Protein AF-A0A3N5GF84-F1 (afdb_monomer_lite)

Structure (mmCIF, N/CA/C/O backbone):
data_AF-A0A3N5GF84-F1
#
_entry.id   AF-A0A3N5GF84-F1
#
loop_
_atom_site.group_PDB
_atom_site.id
_atom_site.type_symbol
_atom_site.label_atom_id
_atom_site.label_alt_id
_atom_site.label_comp_id
_atom_site.label_asym_id
_atom_site.label_entity_id
_atom_site.label_seq_id
_atom_site.pdbx_PDB_ins_code
_atom_site.Cartn_x
_atom_site.Cartn_y
_atom_site.Cartn_z
_atom_site.occupancy
_atom_site.B_iso_or_equiv
_atom_site.auth_seq_id
_atom_site.auth_comp_id
_atom_site.auth_asym_id
_atom_site.auth_atom_id
_atom_site.pdbx_PDB_model_num
ATOM 1 N N . GLN A 1 1 ? 19.424 -31.124 -32.476 1.00 62.59 1 GLN A N 1
ATOM 2 C CA . GLN A 1 1 ? 20.830 -30.816 -32.838 1.00 62.59 1 GLN A CA 1
ATOM 3 C C . GLN A 1 1 ? 20.993 -29.479 -33.577 1.00 62.59 1 GLN A C 1
ATOM 5 O O . GLN A 1 1 ? 22.078 -28.920 -33.519 1.00 62.59 1 GLN A O 1
ATOM 10 N N . SER A 1 2 ? 19.946 -28.916 -34.198 1.00 87.00 2 SER A N 1
ATOM 11 C CA . SER A 1 2 ? 19.987 -27.647 -34.957 1.00 87.00 2 SER A CA 1
ATOM 12 C C . SER A 1 2 ? 20.422 -26.400 -34.173 1.00 87.00 2 SER A C 1
ATOM 14 O O . SER A 1 2 ? 20.912 -25.461 -34.785 1.00 87.00 2 SER A O 1
ATOM 16 N N . ASN A 1 3 ? 20.297 -26.387 -32.841 1.00 90.75 3 ASN A N 1
ATOM 17 C CA . ASN A 1 3 ? 20.674 -25.227 -32.018 1.00 90.75 3 ASN A CA 1
ATOM 18 C C . ASN A 1 3 ? 22.158 -25.216 -31.612 1.00 90.75 3 ASN A C 1
ATOM 20 O O . ASN A 1 3 ? 22.626 -24.225 -31.058 1.00 90.75 3 ASN A O 1
ATOM 24 N N . TRP A 1 4 ? 22.904 -26.296 -31.879 1.00 90.56 4 TRP A N 1
ATOM 25 C CA . TRP A 1 4 ? 24.312 -26.408 -31.481 1.00 90.56 4 TRP A CA 1
ATOM 26 C C . TRP A 1 4 ? 25.206 -25.277 -32.016 1.00 90.56 4 TRP A C 1
ATOM 28 O O . TRP A 1 4 ? 26.029 -24.790 -31.243 1.00 90.56 4 TRP A O 1
ATOM 38 N N . PRO A 1 5 ? 25.056 -24.812 -33.274 1.00 92.06 5 PRO A N 1
ATOM 39 C CA . PRO A 1 5 ? 25.836 -23.679 -33.768 1.00 92.06 5 PRO A CA 1
ATOM 40 C C . PRO A 1 5 ? 25.630 -22.405 -32.935 1.00 92.06 5 PRO A C 1
ATOM 42 O O . PRO A 1 5 ? 26.608 -21.797 -32.528 1.00 92.06 5 PRO A O 1
ATOM 45 N N . VAL A 1 6 ? 24.382 -22.067 -32.587 1.00 91.69 6 VAL A N 1
ATOM 46 C CA . VAL A 1 6 ? 24.058 -20.882 -31.766 1.00 91.69 6 VAL A CA 1
ATOM 47 C C . VAL A 1 6 ? 24.584 -21.030 -30.336 1.00 91.69 6 VAL A C 1
ATOM 49 O O . VAL A 1 6 ? 25.158 -20.102 -29.776 1.00 91.69 6 VAL A O 1
ATOM 52 N N . MET A 1 7 ? 24.410 -22.210 -29.735 1.00 91.44 7 MET A N 1
ATOM 53 C CA . MET A 1 7 ? 24.862 -22.475 -28.365 1.00 91.44 7 MET A CA 1
ATOM 54 C C . MET A 1 7 ? 26.381 -22.404 -28.234 1.00 91.44 7 MET A C 1
ATOM 56 O O . MET A 1 7 ? 26.868 -21.903 -27.227 1.00 91.44 7 MET A O 1
ATOM 60 N N . ARG A 1 8 ? 27.130 -22.895 -29.230 1.00 91.75 8 ARG A N 1
ATOM 61 C CA . ARG A 1 8 ? 28.598 -22.881 -29.207 1.00 91.75 8 ARG A CA 1
ATOM 62 C C . ARG A 1 8 ? 29.141 -21.464 -29.035 1.00 91.75 8 ARG A C 1
ATOM 64 O O . ARG A 1 8 ? 30.015 -21.263 -28.197 1.00 91.75 8 ARG A O 1
ATOM 71 N N . ASP A 1 9 ? 28.603 -20.513 -29.789 1.00 91.19 9 ASP A N 1
ATOM 72 C CA . ASP A 1 9 ? 29.077 -19.128 -29.768 1.00 91.19 9 ASP A CA 1
ATOM 73 C C . ASP A 1 9 ? 28.722 -18.438 -28.440 1.00 91.19 9 ASP A C 1
ATOM 75 O O . ASP A 1 9 ? 29.562 -17.768 -27.838 1.00 91.19 9 ASP A O 1
ATOM 79 N N . LEU A 1 10 ? 27.512 -18.675 -27.917 1.00 92.62 10 LEU A N 1
ATOM 80 C CA . LEU A 1 10 ? 27.088 -18.137 -26.619 1.00 92.62 10 LEU A CA 1
ATOM 81 C C . LEU A 1 10 ? 27.903 -18.726 -25.457 1.00 92.62 10 LEU A C 1
ATOM 83 O O . LEU A 1 10 ? 28.414 -17.986 -24.623 1.00 92.62 10 LEU A O 1
ATOM 87 N N . LEU A 1 11 ? 28.084 -20.048 -25.417 1.00 90.56 11 LEU A N 1
ATOM 88 C CA . LEU A 1 11 ? 28.837 -20.723 -24.352 1.00 90.56 11 LEU A CA 1
ATOM 89 C C . LEU A 1 11 ? 30.330 -20.373 -24.372 1.00 90.56 11 LEU A C 1
ATOM 91 O O . LEU A 1 11 ? 30.981 -20.411 -23.332 1.00 90.56 11 LEU A O 1
ATOM 95 N N . GLY A 1 12 ? 30.875 -20.052 -25.547 1.00 89.44 12 GLY A N 1
ATOM 96 C CA . GLY A 1 12 ? 32.268 -19.646 -25.706 1.00 89.44 12 GLY A CA 1
ATOM 97 C C . GLY A 1 12 ? 32.548 -18.184 -25.352 1.00 89.44 12 GLY A C 1
ATOM 98 O O . GLY A 1 12 ? 33.717 -17.818 -25.274 1.00 89.44 12 GLY A O 1
ATOM 99 N N . THR A 1 13 ? 31.520 -17.350 -25.149 1.00 92.88 13 THR A N 1
ATOM 100 C CA . THR A 1 13 ? 31.670 -15.913 -24.873 1.00 92.88 13 THR A CA 1
ATOM 101 C C . THR A 1 13 ? 31.902 -15.680 -23.373 1.00 92.88 13 THR A C 1
ATOM 103 O O . THR A 1 13 ? 30.952 -15.791 -22.596 1.00 92.88 13 THR A O 1
ATOM 106 N N . PRO A 1 14 ? 33.120 -15.306 -22.921 1.00 86.00 14 PRO A N 1
ATOM 107 C CA . PRO A 1 14 ? 33.434 -15.249 -21.488 1.00 86.00 14 PRO A CA 1
ATOM 108 C C . PRO A 1 14 ? 32.583 -14.243 -20.705 1.00 86.00 14 PRO A C 1
ATOM 110 O O . PRO A 1 14 ? 32.274 -14.480 -19.545 1.00 86.00 14 PRO A O 1
ATOM 113 N N . GLY A 1 15 ? 32.157 -13.148 -21.347 1.00 87.62 15 GLY A N 1
ATOM 114 C CA . GLY A 1 15 ? 31.314 -12.116 -20.732 1.00 87.62 15 GLY A CA 1
ATOM 115 C C . GLY A 1 15 ? 29.853 -12.516 -20.489 1.00 87.62 15 GLY A C 1
ATOM 116 O O . GLY A 1 15 ? 29.104 -11.705 -19.960 1.00 87.62 15 GLY A O 1
ATOM 117 N N . LEU A 1 16 ? 29.430 -13.724 -20.887 1.00 90.81 16 LEU A N 1
ATOM 118 C CA . LEU A 1 16 ? 28.085 -14.246 -20.604 1.00 90.81 16 LEU A CA 1
ATOM 119 C C . LEU A 1 16 ? 28.030 -15.131 -19.351 1.00 90.81 16 LEU A C 1
ATOM 121 O O . LEU A 1 16 ? 26.937 -15.446 -18.881 1.00 90.81 16 LEU A O 1
ATOM 125 N N . ALA A 1 17 ? 29.180 -15.551 -18.815 1.00 92.62 17 ALA A N 1
ATOM 126 C CA . ALA A 1 17 ? 29.228 -16.320 -17.578 1.00 92.62 17 ALA A CA 1
ATOM 127 C C . ALA A 1 17 ? 29.106 -15.368 -16.371 1.00 92.62 17 ALA A C 1
ATOM 129 O O . ALA A 1 17 ? 29.942 -14.472 -16.244 1.00 92.62 17 ALA A O 1
ATOM 130 N N . PRO A 1 18 ? 28.106 -15.540 -15.486 1.00 94.44 18 PRO A N 1
ATOM 131 C CA . PRO A 1 18 ? 27.954 -14.679 -14.318 1.00 94.44 18 PRO A CA 1
ATOM 132 C C . PRO A 1 18 ? 29.086 -14.912 -13.312 1.00 94.44 18 PRO A C 1
ATOM 134 O O . PRO A 1 18 ? 29.500 -16.050 -13.066 1.00 94.44 18 PRO A O 1
ATOM 137 N N . SER A 1 19 ? 29.555 -13.829 -12.705 1.00 95.62 19 SER A N 1
ATOM 138 C CA . SER A 1 19 ? 30.473 -13.860 -11.568 1.00 95.62 19 SER A CA 1
ATOM 139 C C . SER A 1 19 ? 29.743 -14.246 -10.268 1.00 95.62 19 SER A C 1
ATOM 141 O O . SER A 1 19 ? 28.510 -14.183 -10.201 1.00 95.62 19 SER A O 1
ATOM 143 N N . PRO A 1 20 ? 30.467 -14.637 -9.203 1.00 96.75 20 PRO A N 1
ATOM 144 C CA . PRO A 1 20 ? 29.879 -14.797 -7.872 1.00 96.75 20 PRO A CA 1
ATOM 145 C C . PRO A 1 20 ? 29.125 -13.548 -7.387 1.00 96.75 20 PRO A C 1
ATOM 147 O O . PRO A 1 20 ? 28.065 -13.672 -6.776 1.00 96.75 20 PRO A O 1
ATOM 150 N N . GLU A 1 21 ? 29.634 -12.355 -7.697 1.00 96.00 21 GLU A N 1
ATOM 151 C CA . GLU A 1 21 ? 29.008 -11.078 -7.359 1.00 96.00 21 GLU A CA 1
ATOM 152 C C . GLU A 1 21 ? 27.664 -10.888 -8.078 1.00 96.00 21 GLU A C 1
ATOM 154 O O . GLU A 1 21 ? 26.695 -10.463 -7.448 1.00 96.00 21 GLU A O 1
ATOM 159 N N . ASP A 1 22 ? 27.569 -11.268 -9.359 1.00 95.62 22 ASP A N 1
ATOM 160 C CA . ASP A 1 22 ? 26.307 -11.228 -10.116 1.00 95.62 22 ASP A CA 1
ATOM 161 C C . ASP A 1 22 ? 25.254 -12.163 -9.501 1.00 95.62 22 ASP A C 1
ATOM 163 O O . ASP A 1 22 ? 24.073 -11.819 -9.407 1.00 95.62 22 ASP A O 1
ATOM 167 N N . ILE A 1 23 ? 25.680 -13.350 -9.057 1.00 97.00 23 ILE A N 1
ATOM 168 C CA . ILE A 1 23 ? 24.802 -14.347 -8.430 1.00 97.00 23 ILE A CA 1
ATOM 169 C C . ILE A 1 23 ? 24.264 -13.824 -7.094 1.00 97.00 23 ILE A C 1
ATOM 171 O O . ILE A 1 23 ? 23.062 -13.931 -6.835 1.00 97.00 23 ILE A O 1
ATOM 175 N N . GLU A 1 24 ? 25.122 -13.237 -6.258 1.00 97.38 24 GLU A N 1
ATOM 176 C CA . GLU A 1 24 ? 24.702 -12.667 -4.975 1.00 97.38 24 GLU A CA 1
ATOM 177 C C . GLU A 1 24 ? 23.775 -11.459 -5.176 1.00 97.38 24 GLU A C 1
ATOM 179 O O . GLU A 1 24 ? 22.746 -11.350 -4.504 1.00 97.38 24 GLU A O 1
ATOM 184 N N . ALA A 1 25 ? 24.067 -10.591 -6.152 1.00 96.44 25 ALA A N 1
ATOM 185 C CA . ALA A 1 25 ? 23.193 -9.475 -6.507 1.00 96.44 25 ALA A CA 1
ATOM 186 C C . ALA A 1 25 ? 21.806 -9.960 -6.965 1.00 96.44 25 ALA A C 1
ATOM 188 O O . ALA A 1 25 ? 20.783 -9.445 -6.504 1.00 96.44 25 ALA A O 1
ATOM 189 N N . ALA A 1 26 ? 21.752 -10.997 -7.808 1.00 96.94 26 ALA A N 1
ATOM 190 C CA . ALA A 1 26 ? 20.497 -11.608 -8.239 1.00 96.94 26 ALA A CA 1
ATOM 191 C C . ALA A 1 26 ? 19.721 -12.234 -7.066 1.00 96.94 26 ALA A C 1
ATOM 193 O O . ALA A 1 26 ? 18.497 -12.094 -6.985 1.00 96.94 26 ALA A O 1
ATOM 194 N N . TYR A 1 27 ? 20.413 -12.884 -6.126 1.00 97.50 27 TYR A N 1
ATOM 195 C CA . TYR A 1 27 ? 19.803 -13.444 -4.919 1.00 97.50 27 TYR A CA 1
ATOM 196 C C . TYR A 1 27 ? 19.216 -12.357 -4.007 1.00 97.50 27 TYR A C 1
ATOM 198 O O . TYR A 1 27 ? 18.063 -12.469 -3.569 1.00 97.50 27 TYR A O 1
ATOM 206 N N . ALA A 1 28 ? 19.967 -11.281 -3.758 1.00 96.50 28 ALA A N 1
ATOM 207 C CA . ALA A 1 28 ? 19.505 -10.136 -2.980 1.00 96.50 28 ALA A CA 1
ATOM 208 C C . ALA A 1 28 ? 18.272 -9.482 -3.625 1.00 96.50 28 ALA A C 1
ATOM 210 O O . ALA A 1 28 ? 17.261 -9.276 -2.945 1.00 96.50 28 ALA A O 1
ATOM 211 N N . HIS A 1 29 ? 18.312 -9.254 -4.942 1.00 97.06 29 HIS A N 1
ATOM 212 C CA . HIS A 1 29 ? 17.189 -8.705 -5.701 1.00 97.06 29 HIS A CA 1
ATOM 213 C C . HIS A 1 29 ? 15.947 -9.607 -5.626 1.00 97.06 29 HIS A C 1
ATOM 215 O O . HIS A 1 29 ? 14.842 -9.140 -5.347 1.00 97.06 29 HIS A O 1
ATOM 221 N N . PHE A 1 30 ? 16.106 -10.925 -5.779 1.00 97.81 30 PHE A N 1
ATOM 222 C CA . PHE A 1 30 ? 14.988 -11.864 -5.674 1.00 97.81 30 PHE A CA 1
ATOM 223 C C . PHE A 1 30 ? 14.323 -11.828 -4.289 1.00 97.81 30 PHE A C 1
ATOM 225 O O . PHE A 1 30 ? 13.093 -11.808 -4.174 1.00 97.81 30 PHE A O 1
ATOM 232 N N . ARG A 1 31 ? 15.121 -11.770 -3.214 1.00 98.12 31 ARG A N 1
ATOM 233 C CA . ARG A 1 31 ? 14.597 -11.631 -1.846 1.00 98.12 31 ARG A CA 1
ATOM 234 C C . ARG A 1 31 ? 13.877 -10.307 -1.631 1.00 98.12 31 ARG A C 1
ATOM 236 O O . ARG A 1 31 ? 12.850 -10.296 -0.950 1.00 98.12 31 ARG A O 1
ATOM 243 N N . GLU A 1 32 ? 14.390 -9.220 -2.199 1.00 98.12 32 GLU A N 1
ATOM 244 C CA . GLU A 1 32 ? 13.741 -7.912 -2.158 1.00 98.12 32 GLU A CA 1
ATOM 245 C C . GLU A 1 32 ? 12.349 -7.969 -2.797 1.00 98.12 32 GLU A C 1
ATOM 247 O O . GLU A 1 32 ? 11.369 -7.608 -2.144 1.00 98.12 32 GLU A O 1
ATOM 252 N N . VAL A 1 33 ? 12.233 -8.510 -4.013 1.00 97.81 33 VAL A N 1
ATOM 253 C CA . VAL A 1 33 ? 10.949 -8.640 -4.723 1.00 97.81 33 VAL A CA 1
ATOM 254 C C . VAL A 1 33 ? 9.950 -9.482 -3.922 1.00 97.81 33 VAL A C 1
ATOM 256 O O . VAL A 1 33 ? 8.780 -9.112 -3.796 1.00 97.81 33 VAL A O 1
ATOM 259 N N . LEU A 1 34 ? 10.393 -10.589 -3.315 1.00 98.25 34 LEU A N 1
ATOM 260 C CA . LEU A 1 34 ? 9.532 -11.399 -2.447 1.00 98.25 34 LEU A CA 1
ATOM 261 C C . LEU A 1 34 ? 9.097 -10.656 -1.177 1.00 98.25 34 LEU A C 1
ATOM 263 O O . LEU A 1 34 ? 7.959 -10.829 -0.733 1.00 98.25 34 LEU A O 1
ATOM 267 N N . ALA A 1 35 ? 9.978 -9.846 -0.588 1.00 98.25 35 ALA A N 1
ATOM 268 C CA . ALA A 1 35 ? 9.647 -9.023 0.569 1.00 98.25 35 ALA A CA 1
ATOM 269 C C . ALA A 1 35 ? 8.629 -7.931 0.207 1.00 98.25 35 ALA A C 1
ATOM 271 O O . ALA A 1 35 ? 7.683 -7.729 0.963 1.00 98.25 35 ALA A O 1
ATOM 272 N N . ILE A 1 36 ? 8.773 -7.291 -0.958 1.00 98.44 36 ILE A N 1
ATOM 273 C CA . ILE A 1 36 ? 7.807 -6.320 -1.495 1.00 98.44 36 ILE A CA 1
ATOM 274 C C . ILE A 1 36 ? 6.451 -6.993 -1.748 1.00 98.44 36 ILE A C 1
ATOM 276 O O . ILE A 1 36 ? 5.424 -6.518 -1.285 1.00 98.44 36 ILE A O 1
ATOM 280 N N . ARG A 1 37 ? 6.416 -8.169 -2.385 1.00 98.00 37 ARG A N 1
ATOM 281 C CA . ARG A 1 37 ? 5.157 -8.910 -2.602 1.00 98.00 37 ARG A CA 1
ATOM 282 C C . ARG A 1 37 ? 4.418 -9.243 -1.295 1.00 98.00 37 ARG A C 1
ATOM 284 O O . ARG A 1 37 ? 3.196 -9.403 -1.297 1.00 98.00 37 ARG A O 1
ATOM 291 N N . LYS A 1 38 ? 5.152 -9.418 -0.193 1.00 97.62 38 LYS A N 1
ATOM 292 C CA . LYS A 1 38 ? 4.593 -9.731 1.129 1.00 97.62 38 LYS A CA 1
ATOM 293 C C . LYS A 1 38 ? 4.264 -8.495 1.970 1.00 97.62 38 LYS A C 1
ATOM 295 O O . LYS A 1 38 ? 3.540 -8.666 2.945 1.00 97.62 38 LYS A O 1
ATOM 300 N N . SER A 1 39 ? 4.761 -7.306 1.621 1.00 97.12 39 SER A N 1
ATOM 301 C CA . SER A 1 39 ? 4.618 -6.099 2.451 1.00 97.12 39 SER A CA 1
ATOM 302 C C . SER A 1 39 ? 3.189 -5.565 2.505 1.00 97.12 39 SER A C 1
ATOM 304 O O . SER A 1 39 ? 2.822 -4.935 3.487 1.00 97.12 39 SER A O 1
ATOM 306 N N . THR A 1 40 ? 2.382 -5.852 1.483 1.00 97.25 40 THR A N 1
ATOM 307 C CA . THR A 1 40 ? 0.981 -5.436 1.397 1.00 97.25 40 THR A CA 1
ATOM 308 C C . THR A 1 40 ? 0.108 -6.552 0.799 1.00 97.25 40 THR A C 1
ATOM 310 O O . THR A 1 40 ? 0.550 -7.269 -0.112 1.00 97.25 40 THR A O 1
ATOM 313 N N . PRO A 1 41 ? -1.139 -6.739 1.274 1.00 97.06 41 PRO A N 1
ATOM 314 C CA . PRO A 1 41 ? -2.122 -7.609 0.630 1.00 97.06 41 PRO A CA 1
ATOM 315 C C . PRO A 1 41 ? -2.524 -7.162 -0.785 1.00 97.06 41 PRO A C 1
ATOM 317 O O . PRO A 1 41 ? -3.008 -7.997 -1.547 1.00 97.06 41 PRO A O 1
ATOM 320 N N . LEU A 1 42 ? -2.264 -5.911 -1.191 1.00 97.88 42 LEU A N 1
ATOM 321 C CA . LEU A 1 42 ? -2.616 -5.396 -2.527 1.00 97.88 42 LEU A CA 1
ATOM 322 C C . LEU A 1 42 ? -1.935 -6.161 -3.678 1.00 97.88 42 LEU A C 1
ATOM 324 O O . LEU A 1 42 ? -2.470 -6.239 -4.779 1.00 97.88 42 LEU A O 1
ATOM 328 N N . PHE A 1 43 ? -0.800 -6.823 -3.426 1.00 98.12 43 PHE A N 1
ATOM 329 C CA . PHE A 1 43 ? -0.158 -7.733 -4.390 1.00 98.12 43 PHE A CA 1
ATOM 330 C C . PHE A 1 43 ? -0.834 -9.112 -4.517 1.00 98.12 43 PHE A C 1
ATOM 332 O O . PHE A 1 43 ? -0.401 -9.959 -5.313 1.00 98.12 43 PHE A O 1
ATOM 339 N N . ARG A 1 44 ? -1.818 -9.398 -3.662 1.00 97.12 44 ARG A N 1
ATOM 340 C CA . ARG A 1 44 ? -2.411 -10.722 -3.434 1.00 97.12 44 ARG A CA 1
ATOM 341 C C . ARG A 1 44 ? -3.925 -10.615 -3.231 1.00 97.12 44 ARG A C 1
ATOM 343 O O . ARG A 1 44 ? -4.462 -11.260 -2.333 1.00 97.12 44 ARG A O 1
ATOM 350 N N . LEU A 1 45 ? -4.588 -9.812 -4.069 1.00 97.31 45 LEU A N 1
ATOM 351 C CA . LEU A 1 45 ? -6.045 -9.671 -4.053 1.00 97.31 45 LEU A CA 1
ATOM 352 C C . LEU A 1 45 ? -6.725 -11.055 -4.086 1.00 97.31 45 LEU A C 1
ATOM 354 O O . LEU A 1 45 ? -6.321 -11.907 -4.886 1.00 97.31 45 LEU A O 1
ATOM 358 N N . PRO A 1 46 ? -7.716 -11.304 -3.211 1.00 92.56 46 PRO A N 1
ATOM 359 C CA . PRO A 1 46 ? -8.197 -12.657 -2.936 1.00 92.56 46 PRO A CA 1
ATOM 360 C C . PRO A 1 46 ? -9.111 -13.221 -4.029 1.00 92.56 46 PRO A C 1
ATOM 362 O O . PRO A 1 46 ? -9.214 -14.441 -4.160 1.00 92.56 46 PRO A O 1
ATOM 365 N N . THR A 1 47 ? -9.781 -12.366 -4.812 1.00 97.00 47 THR A N 1
ATOM 366 C CA . THR A 1 47 ? -10.772 -12.788 -5.812 1.00 97.00 47 THR A CA 1
ATOM 367 C C . THR A 1 47 ? -10.588 -12.065 -7.147 1.00 97.00 47 THR A C 1
ATOM 369 O O . THR A 1 47 ? -9.964 -11.008 -7.237 1.00 97.00 47 THR A O 1
ATOM 372 N N . GLY A 1 48 ? -11.158 -12.635 -8.211 1.00 97.69 48 GLY A N 1
ATOM 373 C CA . GLY A 1 48 ? -11.162 -12.005 -9.533 1.00 97.69 48 GLY A CA 1
ATOM 374 C C . GLY A 1 48 ? -12.020 -10.739 -9.620 1.00 97.69 48 GLY A C 1
ATOM 375 O O . GLY A 1 48 ? -11.779 -9.921 -10.502 1.00 97.69 48 GLY A O 1
ATOM 376 N N . GLU A 1 49 ? -13.005 -10.578 -8.735 1.00 97.00 49 GLU A N 1
ATOM 377 C CA . GLU A 1 49 ? -13.834 -9.369 -8.645 1.00 97.00 49 GLU A CA 1
ATOM 378 C C . GLU A 1 49 ? -13.019 -8.212 -8.069 1.00 97.00 49 GLU A C 1
ATOM 380 O O . GLU A 1 49 ? -12.868 -7.194 -8.735 1.00 97.00 49 GLU A O 1
ATOM 385 N N . GLU A 1 50 ? -12.319 -8.448 -6.955 1.00 96.94 50 GLU A N 1
ATOM 386 C CA . GLU A 1 50 ? -11.386 -7.474 -6.376 1.00 96.94 50 GLU A CA 1
ATOM 387 C C . GLU A 1 50 ? -10.312 -7.043 -7.387 1.00 96.94 50 GLU A C 1
ATOM 389 O O . GLU A 1 50 ? -9.963 -5.868 -7.479 1.00 96.94 50 GLU A O 1
ATOM 394 N N . ILE A 1 51 ? -9.803 -7.978 -8.203 1.00 97.81 51 ILE A N 1
ATOM 395 C CA . ILE A 1 51 ? -8.855 -7.649 -9.278 1.00 97.81 51 ILE A CA 1
ATOM 396 C C . ILE A 1 51 ? -9.495 -6.709 -10.305 1.00 97.81 51 ILE A C 1
ATOM 398 O O . ILE A 1 51 ? -8.878 -5.714 -10.678 1.00 97.81 51 ILE A O 1
ATOM 402 N N . LYS A 1 52 ? -10.711 -7.002 -10.776 1.00 97.88 52 LYS A N 1
ATOM 403 C CA . LYS A 1 52 ? -11.399 -6.157 -11.765 1.00 97.88 52 LYS A CA 1
ATOM 404 C C . LYS A 1 52 ? -11.691 -4.768 -11.217 1.00 97.88 52 LYS A C 1
ATOM 406 O O . LYS A 1 52 ? -11.557 -3.792 -11.954 1.00 97.88 52 LYS A O 1
ATOM 411 N N . ASP A 1 53 ? -12.040 -4.673 -9.944 1.00 96.81 53 ASP A N 1
ATOM 412 C CA . ASP A 1 53 ? -12.442 -3.409 -9.345 1.00 96.81 53 ASP A CA 1
ATOM 413 C C . ASP A 1 53 ? -11.238 -2.522 -9.032 1.00 96.81 53 ASP A C 1
ATOM 415 O O . ASP A 1 53 ? -11.298 -1.317 -9.285 1.00 96.81 53 ASP A O 1
ATOM 419 N N . ARG A 1 54 ? -10.120 -3.113 -8.590 1.00 97.88 54 ARG A N 1
ATOM 420 C CA . ARG A 1 54 ? -8.979 -2.372 -8.028 1.00 97.88 54 ARG A CA 1
ATOM 421 C C . ARG A 1 54 ? -7.765 -2.238 -8.946 1.00 97.88 54 ARG A C 1
ATOM 423 O O . ARG A 1 54 ? -7.003 -1.290 -8.775 1.00 97.88 54 ARG A O 1
ATOM 430 N N . LEU A 1 55 ? -7.548 -3.156 -9.896 1.00 98.44 55 LEU A N 1
ATOM 431 C CA . LEU A 1 55 ? -6.375 -3.138 -10.785 1.00 98.44 55 LEU A CA 1
ATOM 432 C C . LEU A 1 55 ? -6.627 -2.276 -12.028 1.00 98.44 55 LEU A C 1
ATOM 434 O O . LEU A 1 55 ? -7.616 -2.462 -12.743 1.00 98.44 55 LEU A O 1
ATOM 438 N N . ARG A 1 56 ? -5.696 -1.376 -12.348 1.00 98.44 56 ARG A N 1
ATOM 439 C CA . ARG A 1 56 ? -5.708 -0.577 -13.585 1.00 98.44 56 ARG A CA 1
ATOM 440 C C . ARG A 1 56 ? -4.350 -0.625 -14.276 1.00 98.44 56 ARG A C 1
ATOM 442 O O . ARG A 1 56 ? -3.323 -0.671 -13.610 1.00 98.44 56 ARG A O 1
ATOM 449 N N . PHE A 1 57 ? -4.351 -0.590 -15.609 1.00 98.50 57 PHE A N 1
ATOM 450 C CA . PHE A 1 57 ? -3.153 -0.453 -16.448 1.00 98.50 57 PHE A CA 1
ATOM 451 C C . PHE A 1 57 ? -3.221 0.867 -17.219 1.00 98.50 57 PHE A C 1
ATOM 453 O O . PHE A 1 57 ? -4.283 1.210 -17.733 1.00 98.50 57 PHE A O 1
ATOM 460 N N . TYR A 1 58 ? -2.097 1.579 -17.331 1.00 98.38 58 TYR A N 1
ATOM 461 C CA . TYR A 1 58 ? -2.072 2.936 -17.896 1.00 98.38 58 TYR A CA 1
ATOM 462 C C . TYR A 1 58 ? -1.357 3.036 -19.248 1.00 98.38 58 TYR A C 1
ATOM 464 O O . TYR A 1 58 ? -1.898 3.624 -20.181 1.00 98.38 58 TYR A O 1
ATOM 472 N N . ASN A 1 59 ? -0.164 2.449 -19.391 1.00 97.62 59 ASN A N 1
ATOM 473 C CA . ASN A 1 59 ? 0.579 2.461 -20.656 1.00 97.62 59 ASN A CA 1
ATOM 474 C C . ASN A 1 59 ? 0.001 1.416 -21.626 1.00 97.62 59 ASN A C 1
ATOM 476 O O . ASN A 1 59 ? 0.490 0.292 -21.696 1.00 97.62 59 ASN A O 1
ATOM 480 N N . THR A 1 60 ? -1.096 1.759 -22.302 1.00 97.12 60 THR A N 1
ATOM 481 C CA . THR A 1 60 ? -1.871 0.835 -23.145 1.00 97.12 60 THR A CA 1
ATOM 482 C C . THR A 1 60 ? -2.226 1.448 -24.502 1.00 97.12 60 THR A C 1
ATOM 484 O O . THR A 1 60 ? -2.077 2.647 -24.733 1.00 97.12 60 THR A O 1
ATOM 487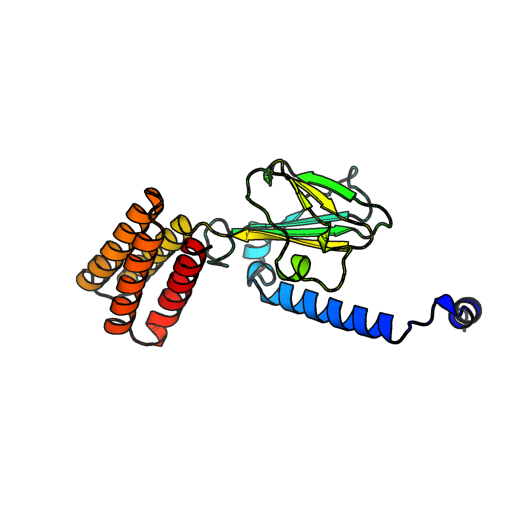 N N . GLY A 1 61 ? -2.713 0.609 -25.420 1.00 96.69 61 GLY A N 1
ATOM 488 C CA . GLY A 1 61 ? -3.153 1.030 -26.748 1.00 96.69 61 GLY A CA 1
ATOM 489 C C . GLY A 1 61 ? -2.008 1.259 -27.748 1.00 96.69 61 GLY A C 1
ATOM 490 O O . GLY A 1 61 ? -0.845 0.986 -27.450 1.00 96.69 61 GLY A O 1
ATOM 491 N N . PRO A 1 62 ? -2.321 1.743 -28.964 1.00 96.50 62 PRO A N 1
ATOM 492 C CA . PRO A 1 62 ? -1.337 1.870 -30.044 1.00 96.50 62 PRO A CA 1
ATOM 493 C C . PRO A 1 62 ? -0.205 2.869 -29.766 1.00 96.50 62 PRO A C 1
ATOM 495 O O . PRO A 1 62 ? 0.858 2.757 -30.366 1.00 96.50 62 PRO A O 1
ATOM 498 N N . GLY A 1 63 ? -0.436 3.843 -28.879 1.00 95.88 63 GLY A N 1
ATOM 499 C CA . GLY A 1 63 ? 0.540 4.866 -28.489 1.00 95.88 63 GLY A CA 1
ATOM 500 C C . GLY A 1 63 ? 1.370 4.514 -27.254 1.00 95.88 63 GLY A C 1
ATOM 501 O O . GLY A 1 63 ? 2.030 5.397 -26.713 1.00 95.88 63 GLY A O 1
ATOM 502 N N . GLN A 1 64 ? 1.307 3.268 -26.774 1.00 97.50 64 GLN A N 1
ATOM 503 C CA . GLN A 1 64 ? 2.075 2.842 -25.606 1.00 97.50 64 GLN A CA 1
ATOM 504 C C . GLN A 1 64 ? 3.585 2.980 -25.840 1.00 97.50 64 GLN A C 1
ATOM 506 O O . GLN A 1 64 ? 4.080 2.742 -26.943 1.00 97.50 64 GLN A O 1
ATOM 511 N N . ILE A 1 65 ? 4.328 3.279 -24.776 1.00 97.62 65 ILE A N 1
ATOM 512 C CA . ILE A 1 65 ? 5.791 3.194 -24.767 1.00 97.62 65 ILE A CA 1
ATOM 513 C C . ILE A 1 65 ? 6.179 1.704 -24.773 1.00 97.62 65 ILE A C 1
ATOM 515 O O . ILE A 1 65 ? 5.841 1.000 -23.816 1.00 97.62 65 ILE A O 1
ATOM 519 N N . PRO A 1 66 ? 6.860 1.180 -25.810 1.00 97.50 66 PRO A N 1
ATOM 520 C CA . PRO A 1 66 ? 7.233 -0.230 -25.856 1.00 97.50 66 PRO A CA 1
ATOM 521 C C . PRO A 1 66 ? 8.152 -0.620 -24.694 1.00 97.50 66 PRO A C 1
ATOM 523 O O . PRO A 1 66 ? 9.084 0.102 -24.357 1.00 97.50 66 PRO A O 1
ATOM 526 N N . GLY A 1 67 ? 7.899 -1.782 -24.090 1.00 97.00 67 GLY A N 1
ATOM 527 C CA . GLY A 1 67 ? 8.710 -2.292 -22.979 1.00 97.00 67 GLY A CA 1
ATOM 528 C C . GLY A 1 67 ? 8.407 -1.669 -21.613 1.00 97.00 67 GLY A C 1
ATOM 529 O O . GLY A 1 67 ? 9.001 -2.106 -20.630 1.00 97.00 67 GLY A O 1
ATOM 530 N N . LEU A 1 68 ? 7.475 -0.715 -21.523 1.00 98.62 68 LEU A N 1
ATOM 531 C CA . LEU A 1 68 ? 7.008 -0.155 -20.257 1.00 98.62 68 LEU A CA 1
ATOM 532 C C . LEU A 1 68 ? 5.638 -0.737 -19.878 1.00 98.62 68 LEU A C 1
ATOM 534 O O . LEU A 1 68 ? 4.699 -0.715 -20.669 1.00 98.62 68 LEU A O 1
ATOM 538 N N . ILE A 1 69 ? 5.484 -1.202 -18.643 1.00 98.69 69 ILE A N 1
ATOM 539 C CA . ILE A 1 69 ? 4.183 -1.534 -18.048 1.00 98.69 69 ILE A CA 1
ATOM 540 C C . ILE A 1 69 ? 4.003 -0.646 -16.827 1.00 98.69 69 ILE A C 1
ATOM 542 O O . ILE A 1 69 ? 4.886 -0.597 -15.980 1.00 98.69 69 ILE A O 1
ATOM 546 N N . VAL A 1 70 ? 2.857 0.025 -16.716 1.00 98.69 70 VAL A N 1
ATOM 547 C CA . VAL A 1 70 ? 2.482 0.793 -15.522 1.00 98.69 70 VAL A CA 1
ATOM 548 C C . VAL A 1 70 ? 1.101 0.342 -15.083 1.00 98.69 70 VAL A C 1
ATOM 550 O O . VAL A 1 70 ? 0.149 0.435 -15.864 1.00 98.69 70 VAL A O 1
ATOM 553 N N . LEU A 1 71 ? 1.004 -0.150 -13.851 1.00 98.69 71 LEU A N 1
ATOM 554 C CA . LEU A 1 71 ? -0.248 -0.573 -13.233 1.00 98.69 71 LEU A CA 1
ATOM 555 C C . LEU A 1 71 ? -0.417 0.041 -11.849 1.00 98.69 71 LEU A C 1
ATOM 557 O O . LEU A 1 71 ? 0.573 0.342 -11.184 1.00 98.69 71 LEU A O 1
ATOM 561 N N . SER A 1 72 ? -1.660 0.173 -11.404 1.00 98.69 72 SER A N 1
ATOM 562 C CA . SER A 1 72 ? -2.000 0.507 -10.024 1.00 98.69 72 SER A CA 1
ATOM 563 C C . SER A 1 72 ? -2.985 -0.491 -9.434 1.00 98.69 72 SER A C 1
ATOM 565 O O . SER A 1 72 ? -3.768 -1.108 -10.155 1.00 98.69 72 SER A O 1
ATOM 567 N N . VAL A 1 73 ? -2.937 -0.634 -8.113 1.00 98.62 73 VAL A N 1
ATOM 568 C CA . VAL A 1 73 ? -3.949 -1.318 -7.312 1.00 98.62 73 VAL A CA 1
ATOM 569 C C . VAL A 1 73 ? -4.419 -0.345 -6.244 1.00 98.62 73 VAL A C 1
ATOM 571 O O . VAL A 1 73 ? -3.628 0.068 -5.394 1.00 98.62 73 VAL A O 1
ATOM 574 N N . GLU A 1 74 ? -5.687 0.045 -6.307 1.00 97.94 74 GLU A N 1
ATOM 575 C CA . GLU A 1 74 ? -6.280 1.010 -5.383 1.00 97.94 74 GLU A CA 1
ATOM 576 C C . GLU A 1 74 ? -7.180 0.328 -4.348 1.00 97.94 74 GLU A C 1
ATOM 578 O O . GLU A 1 74 ? -8.025 -0.501 -4.675 1.00 97.94 74 GLU A O 1
ATOM 583 N N . ASP A 1 75 ? -7.012 0.710 -3.085 1.00 97.44 75 ASP A N 1
ATOM 584 C CA . ASP A 1 75 ? -7.833 0.281 -1.958 1.00 97.44 75 ASP A CA 1
ATOM 585 C C . ASP A 1 75 ? -8.472 1.491 -1.282 1.00 97.44 75 ASP A C 1
ATOM 587 O O . ASP A 1 75 ? -8.137 1.881 -0.164 1.00 97.44 75 ASP A O 1
ATOM 591 N N . ALA A 1 76 ? -9.362 2.156 -2.018 1.00 93.88 76 ALA A N 1
ATOM 592 C CA . ALA A 1 76 ? -9.979 3.395 -1.565 1.00 93.88 76 ALA A CA 1
ATOM 593 C C . ALA A 1 76 ? -10.810 3.203 -0.284 1.00 93.88 76 ALA A C 1
ATOM 595 O O . ALA A 1 76 ? -10.758 4.065 0.594 1.00 93.88 76 ALA A O 1
ATOM 596 N N . ASP A 1 77 ? -11.516 2.076 -0.170 1.00 94.50 77 ASP A N 1
ATOM 597 C CA . ASP A 1 77 ? -12.386 1.724 0.957 1.00 94.50 77 ASP A CA 1
ATOM 598 C C . ASP A 1 77 ? -11.627 1.171 2.175 1.00 94.50 77 ASP A C 1
ATOM 600 O O . ASP A 1 77 ? -12.161 1.194 3.279 1.00 94.50 77 ASP A O 1
ATOM 604 N N . GLY A 1 78 ? -10.383 0.711 2.008 1.00 95.38 78 GLY A N 1
ATOM 605 C CA . GLY A 1 78 ? -9.617 0.107 3.098 1.00 95.38 78 GLY A CA 1
ATOM 606 C C . GLY A 1 78 ? -10.134 -1.256 3.515 1.00 95.38 78 GLY A C 1
ATOM 607 O O . GLY A 1 78 ? -9.955 -1.637 4.673 1.00 95.38 78 GLY A O 1
ATOM 608 N N . GLY A 1 79 ? -10.784 -1.970 2.594 1.00 93.88 79 GLY A N 1
ATOM 609 C CA . GLY A 1 79 ? -11.254 -3.333 2.811 1.00 93.88 79 GLY A CA 1
ATOM 610 C C . GLY A 1 79 ? -10.142 -4.381 2.720 1.00 93.88 79 GLY A C 1
ATOM 611 O O . GLY A 1 79 ? -10.329 -5.498 3.200 1.00 93.88 79 GLY A O 1
ATOM 612 N N . ILE A 1 80 ? -8.989 -4.041 2.127 1.00 95.69 80 ILE A N 1
ATOM 613 C CA . ILE A 1 80 ? -7.905 -4.997 1.844 1.00 95.69 80 ILE A CA 1
ATOM 614 C C . ILE A 1 80 ? -6.636 -4.708 2.657 1.00 95.69 80 ILE A C 1
ATOM 616 O O . ILE A 1 80 ? -6.058 -5.622 3.248 1.00 95.69 80 ILE A O 1
ATOM 620 N N . ASP A 1 81 ? -6.182 -3.458 2.679 1.00 96.75 81 ASP A N 1
ATOM 621 C CA . ASP A 1 81 ? -4.991 -2.983 3.373 1.00 96.75 81 ASP A CA 1
ATOM 622 C C . ASP A 1 81 ? -5.307 -1.704 4.171 1.00 96.75 81 ASP A C 1
ATOM 624 O O . ASP A 1 81 ? -5.640 -0.628 3.658 1.00 96.75 81 ASP A O 1
ATOM 628 N N . ARG A 1 82 ? -5.181 -1.826 5.492 1.00 96.06 82 ARG A N 1
ATOM 629 C CA . ARG A 1 82 ? -5.454 -0.728 6.421 1.00 96.06 82 ARG A CA 1
ATOM 630 C C . ARG A 1 82 ? -4.343 0.322 6.429 1.00 96.06 82 ARG A C 1
ATOM 632 O O . ARG A 1 82 ? -4.638 1.479 6.703 1.00 96.06 82 ARG A O 1
ATOM 639 N N . ALA A 1 83 ? -3.115 -0.047 6.068 1.00 96.31 83 ALA A N 1
ATOM 640 C CA . ALA A 1 83 ? -1.957 0.844 6.061 1.00 96.31 83 ALA A CA 1
ATOM 641 C C . ALA A 1 83 ? -1.729 1.531 4.708 1.00 96.31 83 ALA A C 1
ATOM 643 O O . ALA A 1 83 ? -1.222 2.651 4.675 1.00 96.31 83 ALA A O 1
ATOM 644 N N . HIS A 1 84 ? -2.096 0.897 3.592 1.00 97.12 84 HIS A N 1
ATOM 645 C CA . HIS A 1 84 ? -1.830 1.421 2.248 1.00 97.12 84 HIS A CA 1
ATOM 646 C C . HIS A 1 84 ? -3.117 1.595 1.451 1.00 97.12 84 HIS A C 1
ATOM 648 O O . HIS A 1 84 ? -3.943 0.693 1.369 1.00 97.12 84 HIS A O 1
ATOM 654 N N . LYS A 1 85 ? -3.269 2.756 0.812 1.00 96.12 85 LYS A N 1
ATOM 655 C CA . LYS A 1 85 ? -4.452 3.081 0.000 1.00 96.12 85 LYS A CA 1
ATOM 656 C C . LYS A 1 85 ? -4.235 2.835 -1.490 1.00 96.12 85 LYS A C 1
ATOM 658 O O . LYS A 1 85 ? -5.190 2.703 -2.250 1.00 96.12 85 LYS A O 1
ATOM 663 N N . LEU A 1 86 ? -2.982 2.837 -1.932 1.00 98.00 86 LEU A N 1
ATOM 664 C CA . LEU A 1 86 ? -2.636 2.753 -3.343 1.00 98.00 86 LEU A CA 1
ATOM 665 C C . LEU A 1 86 ? -1.255 2.132 -3.505 1.00 98.00 86 LEU A C 1
ATOM 667 O O . LEU A 1 86 ? -0.312 2.496 -2.806 1.00 98.00 86 LEU A O 1
ATOM 671 N N . LEU A 1 87 ? -1.142 1.248 -4.484 1.00 98.19 87 LEU A N 1
ATOM 672 C CA . LEU A 1 87 ? 0.095 0.656 -4.964 1.00 98.19 87 LEU A CA 1
ATOM 673 C C . LEU A 1 87 ? 0.233 0.969 -6.454 1.00 98.19 87 LEU A C 1
ATOM 675 O O . LEU A 1 87 ? -0.745 0.886 -7.190 1.00 98.19 87 LEU A O 1
ATOM 679 N N . VAL A 1 88 ? 1.439 1.281 -6.915 1.00 98.81 88 VAL A N 1
ATOM 680 C CA . VAL A 1 88 ? 1.776 1.451 -8.331 1.00 98.81 88 VAL A CA 1
ATOM 681 C C . VAL A 1 88 ? 3.023 0.639 -8.634 1.00 98.81 88 VAL A C 1
ATOM 683 O O . VAL A 1 88 ? 4.015 0.720 -7.914 1.00 98.81 88 VAL A O 1
ATOM 686 N N . VAL A 1 89 ? 2.990 -0.134 -9.713 1.00 98.81 89 VAL A N 1
ATOM 687 C CA . VAL A 1 89 ? 4.146 -0.887 -10.205 1.00 98.81 89 VAL A CA 1
ATOM 688 C C . VAL A 1 89 ? 4.459 -0.417 -11.612 1.00 98.81 89 VAL A C 1
ATOM 690 O O . VAL A 1 89 ? 3.585 -0.418 -12.481 1.00 98.81 89 VAL A O 1
ATOM 693 N N . ALA A 1 90 ? 5.713 -0.042 -11.835 1.00 98.75 90 ALA A N 1
ATOM 694 C CA . ALA A 1 90 ? 6.228 0.316 -13.141 1.00 98.75 90 ALA A CA 1
ATOM 695 C C . ALA A 1 90 ? 7.385 -0.615 -13.518 1.00 98.75 90 ALA A C 1
ATOM 697 O O . ALA A 1 90 ? 8.388 -0.697 -12.811 1.00 98.75 90 ALA A O 1
ATOM 698 N N . LEU A 1 91 ? 7.236 -1.333 -14.628 1.00 98.75 91 LEU A N 1
ATOM 699 C CA . LEU A 1 91 ? 8.234 -2.255 -15.161 1.00 98.75 91 LEU A CA 1
ATOM 700 C C . LEU A 1 91 ? 8.791 -1.660 -16.446 1.00 98.75 91 LEU A C 1
ATOM 702 O O . LEU A 1 91 ? 8.066 -1.575 -17.435 1.00 98.75 91 LEU A O 1
ATOM 706 N N . ASN A 1 92 ? 10.057 -1.263 -16.432 1.00 98.69 92 ASN A N 1
ATOM 707 C CA . ASN A 1 92 ? 10.759 -0.795 -17.614 1.00 98.69 92 ASN A CA 1
ATOM 708 C C . ASN A 1 92 ? 11.745 -1.865 -18.095 1.00 98.69 92 ASN A C 1
ATOM 710 O O . ASN A 1 92 ? 12.773 -2.100 -17.464 1.00 98.69 92 ASN A O 1
ATOM 714 N N . ALA A 1 93 ? 11.430 -2.518 -19.211 1.00 98.38 93 ALA A N 1
ATOM 715 C CA . ALA A 1 93 ? 12.276 -3.537 -19.824 1.00 98.38 93 ALA A CA 1
ATOM 716 C C . ALA A 1 93 ? 13.278 -2.971 -20.850 1.00 98.38 93 ALA A C 1
ATOM 718 O O . ALA A 1 93 ? 14.112 -3.732 -21.351 1.00 98.38 93 ALA A O 1
ATOM 719 N N . SER A 1 94 ? 13.204 -1.675 -21.181 1.00 97.69 94 SER A N 1
ATOM 720 C CA . SER A 1 94 ? 14.140 -1.039 -22.112 1.00 97.69 94 SER A CA 1
ATOM 721 C C . SER A 1 94 ? 15.502 -0.774 -21.459 1.00 97.69 94 SER A C 1
ATOM 723 O O . SER A 1 94 ? 15.681 -0.893 -20.243 1.00 97.69 94 SER A O 1
ATOM 725 N N . ASP A 1 95 ? 16.489 -0.447 -22.286 1.00 97.38 95 ASP A N 1
ATOM 726 C CA . ASP A 1 95 ? 17.825 -0.003 -21.889 1.00 97.38 95 ASP A CA 1
ATOM 727 C C . ASP A 1 95 ? 17.934 1.516 -21.675 1.00 97.38 95 ASP A C 1
ATOM 729 O O . ASP A 1 95 ? 19.016 2.014 -21.371 1.00 97.38 95 ASP A O 1
ATOM 733 N N . GLU A 1 96 ? 16.815 2.239 -21.742 1.00 97.88 96 GLU A N 1
ATOM 734 C CA . GLU A 1 96 ? 16.732 3.681 -21.513 1.00 97.88 96 GLU A CA 1
ATOM 735 C C . GLU A 1 96 ? 15.791 4.001 -20.345 1.00 97.88 96 GLU A C 1
ATOM 737 O O . GLU A 1 96 ? 14.892 3.231 -20.013 1.00 97.88 96 GLU A O 1
ATOM 742 N N . THR A 1 97 ? 15.967 5.160 -19.708 1.00 98.44 97 THR A N 1
ATOM 743 C CA . THR A 1 97 ? 15.012 5.639 -18.698 1.00 98.44 97 THR A CA 1
ATOM 744 C C . THR A 1 97 ? 13.673 5.965 -19.355 1.00 98.44 97 THR A C 1
ATOM 746 O O . THR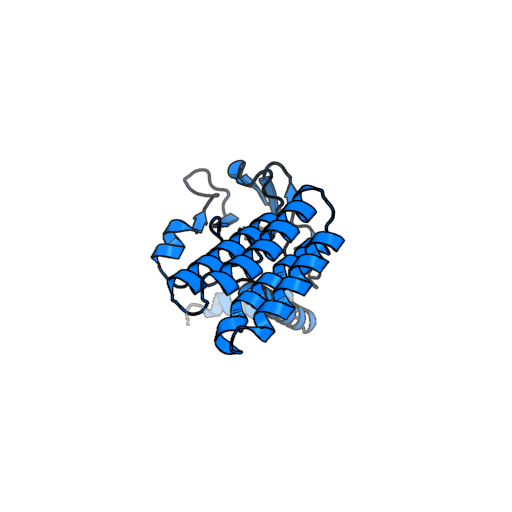 A 1 97 ? 13.608 6.761 -20.289 1.00 98.44 97 THR A O 1
ATOM 749 N N . ALA A 1 98 ? 12.590 5.402 -18.825 1.00 98.38 98 ALA A N 1
ATOM 750 C CA . ALA A 1 98 ? 11.238 5.670 -19.287 1.00 98.38 98 ALA A CA 1
ATOM 751 C C . ALA A 1 98 ? 10.574 6.763 -18.438 1.00 98.38 98 ALA A C 1
ATOM 753 O O . ALA A 1 98 ? 10.430 6.624 -17.221 1.00 98.38 98 ALA A O 1
ATOM 754 N N . GLY A 1 99 ? 10.139 7.839 -19.095 1.00 97.81 99 GLY A N 1
ATOM 755 C CA . GLY A 1 99 ? 9.260 8.852 -18.514 1.00 97.81 99 GLY A CA 1
ATOM 756 C C . GLY A 1 99 ? 7.802 8.575 -18.878 1.00 97.81 99 GLY A C 1
ATOM 757 O O . GLY A 1 99 ? 7.496 8.381 -20.054 1.00 97.81 99 GLY A O 1
ATOM 758 N N . PHE A 1 100 ? 6.895 8.567 -1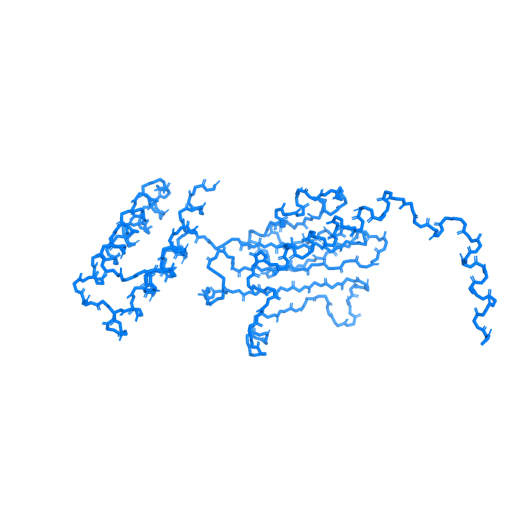7.902 1.00 98.19 100 PHE A N 1
ATOM 759 C CA . PHE A 1 100 ? 5.469 8.337 -18.155 1.00 98.19 100 PHE A CA 1
ATOM 760 C C . PHE A 1 100 ? 4.592 9.071 -17.144 1.00 98.19 100 PHE A C 1
ATOM 762 O O . PHE A 1 100 ? 4.794 8.944 -15.941 1.00 98.19 100 PHE A O 1
ATOM 769 N N . THR A 1 101 ? 3.602 9.826 -17.617 1.00 98.31 101 THR A N 1
ATOM 770 C CA . THR A 1 101 ? 2.732 10.625 -16.744 1.00 98.31 101 THR A CA 1
ATOM 771 C C . THR A 1 101 ? 1.348 10.014 -16.648 1.00 98.31 101 THR A C 1
ATOM 773 O O . THR A 1 101 ? 0.676 9.823 -17.659 1.00 98.31 101 THR A O 1
ATOM 776 N N . VAL A 1 102 ? 0.894 9.795 -15.416 1.00 97.88 102 VAL A N 1
ATOM 777 C CA . VAL A 1 102 ? -0.483 9.420 -15.098 1.00 97.88 102 VAL A CA 1
ATOM 778 C C . VAL A 1 102 ? -1.081 10.525 -14.238 1.00 97.88 102 VAL A C 1
ATOM 780 O O . VAL A 1 102 ? -0.926 10.526 -13.020 1.00 97.88 102 VAL A O 1
ATOM 783 N N . ALA A 1 103 ? -1.753 11.487 -14.874 1.00 97.06 103 ALA A N 1
ATOM 784 C CA . ALA A 1 103 ? -2.274 12.673 -14.187 1.00 97.06 103 ALA A CA 1
ATOM 785 C C . ALA A 1 103 ? -3.252 12.326 -13.047 1.00 97.06 103 ALA A C 1
ATOM 787 O O . ALA A 1 103 ? -3.254 12.989 -12.015 1.00 97.06 103 ALA A O 1
ATOM 788 N N . GLU A 1 104 ? -4.026 11.246 -13.198 1.00 96.19 104 GLU A N 1
ATOM 789 C CA . GLU A 1 104 ? -4.956 10.719 -12.183 1.00 96.19 104 GLU A CA 1
ATOM 790 C C . GLU A 1 104 ? -4.253 10.235 -10.901 1.00 96.19 104 GLU A C 1
ATOM 792 O O . GLU A 1 104 ? -4.869 10.153 -9.840 1.00 96.19 104 GLU A O 1
ATOM 797 N N . LEU A 1 105 ? -2.955 9.923 -10.989 1.00 97.00 105 LEU A N 1
ATOM 798 C CA . LEU A 1 105 ? -2.116 9.551 -9.849 1.00 97.00 105 LEU A CA 1
ATOM 799 C C . LEU A 1 105 ? -1.366 10.753 -9.248 1.00 97.00 105 LEU A C 1
ATOM 801 O O . LEU A 1 105 ? -0.634 10.600 -8.268 1.00 97.00 105 LEU A O 1
ATOM 805 N N . GLY A 1 106 ? -1.554 11.955 -9.800 1.00 96.06 106 GLY A N 1
ATOM 806 C CA . GLY A 1 106 ? -1.050 13.196 -9.222 1.00 96.06 106 GLY A CA 1
ATOM 807 C C . GLY A 1 106 ? -1.687 13.501 -7.862 1.00 96.06 106 GLY A C 1
ATOM 808 O O . GLY A 1 106 ? -2.842 13.174 -7.606 1.00 96.06 106 GLY A O 1
ATOM 809 N N . GLY A 1 107 ? -0.917 14.102 -6.954 1.00 94.62 107 GLY A N 1
ATOM 810 C CA . GLY A 1 107 ? -1.367 14.463 -5.604 1.00 94.62 107 GLY A CA 1
ATOM 811 C C . GLY A 1 107 ? -1.663 13.276 -4.679 1.00 94.62 107 GLY A C 1
ATOM 812 O O . GLY A 1 107 ? -2.116 13.475 -3.558 1.00 94.62 107 GLY A O 1
ATOM 813 N N . ARG A 1 108 ? -1.394 12.038 -5.112 1.00 94.62 108 ARG A N 1
ATOM 814 C CA . ARG A 1 108 ? -1.664 10.816 -4.336 1.00 94.62 108 ARG A CA 1
ATOM 815 C C . ARG A 1 108 ? -0.596 10.490 -3.288 1.00 94.62 108 ARG A C 1
ATOM 817 O O . ARG A 1 108 ? -0.677 9.431 -2.681 1.00 94.62 108 ARG A O 1
ATOM 824 N N . ASN A 1 109 ? 0.390 11.370 -3.085 1.00 93.62 109 ASN A N 1
ATOM 825 C CA . ASN A 1 109 ? 1.502 11.198 -2.137 1.00 93.62 109 ASN A CA 1
ATOM 826 C C . ASN A 1 109 ? 2.234 9.854 -2.295 1.00 93.62 109 ASN A C 1
ATOM 828 O O . ASN A 1 109 ? 2.596 9.204 -1.317 1.00 93.62 109 ASN A O 1
ATOM 832 N N . LEU A 1 110 ? 2.427 9.429 -3.545 1.00 97.75 110 LEU A N 1
ATOM 833 C CA . LEU A 1 110 ? 3.169 8.217 -3.860 1.00 97.75 110 LEU A CA 1
ATOM 834 C C . LEU A 1 110 ? 4.643 8.384 -3.489 1.00 97.75 110 LEU A C 1
ATOM 836 O O . LEU A 1 110 ? 5.282 9.367 -3.861 1.00 97.75 110 LEU A O 1
ATOM 840 N N . VAL A 1 111 ? 5.190 7.380 -2.814 1.00 97.38 111 VAL A N 1
ATOM 841 C CA . VAL A 1 111 ? 6.613 7.288 -2.477 1.00 97.38 111 VAL A CA 1
ATOM 842 C C . VAL A 1 111 ? 7.177 5.960 -2.961 1.00 97.38 111 VAL A C 1
ATOM 844 O O . VAL A 1 111 ? 6.449 4.969 -3.040 1.00 97.38 111 VAL A O 1
ATOM 847 N N . LEU A 1 112 ? 8.472 5.933 -3.292 1.00 98.69 112 LEU A N 1
ATOM 848 C CA . LEU A 1 112 ? 9.165 4.691 -3.635 1.00 98.69 112 LEU A CA 1
ATOM 849 C C . LEU A 1 112 ? 9.094 3.725 -2.444 1.00 98.69 112 LEU A C 1
ATOM 851 O O . LEU A 1 112 ? 9.222 4.132 -1.288 1.00 98.69 112 LEU A O 1
ATOM 855 N N . HIS A 1 113 ? 8.890 2.440 -2.717 1.00 98.62 113 HIS A N 1
ATOM 856 C CA . HIS A 1 113 ? 8.763 1.432 -1.674 1.00 98.62 113 HIS A CA 1
ATOM 857 C C . HIS A 1 113 ? 10.030 1.417 -0.784 1.00 98.62 113 HIS A C 1
ATOM 859 O O . HIS A 1 113 ? 11.141 1.362 -1.318 1.00 98.62 113 HIS A O 1
ATOM 865 N N . PRO A 1 114 ? 9.932 1.384 0.563 1.00 96.81 114 PRO 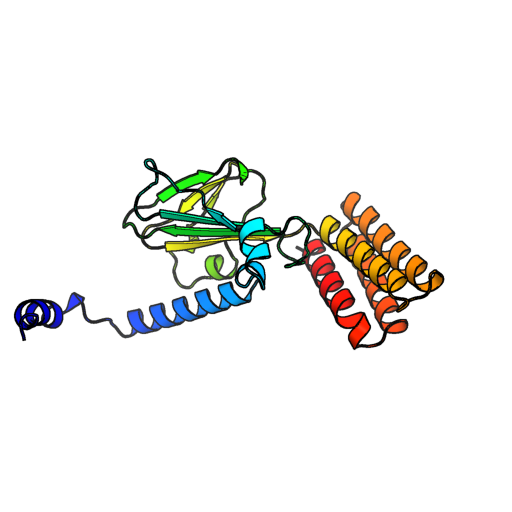A N 1
ATOM 866 C CA . PRO A 1 114 ? 11.086 1.505 1.462 1.00 96.81 114 PRO A CA 1
ATOM 867 C C . PRO A 1 114 ? 12.178 0.458 1.238 1.00 96.81 114 PRO A C 1
ATOM 869 O O . PRO A 1 114 ? 13.362 0.750 1.373 1.00 96.81 114 PRO A O 1
ATOM 872 N N . ARG A 1 115 ? 11.793 -0.763 0.840 1.00 97.94 115 ARG A N 1
ATOM 873 C CA . ARG A 1 115 ? 12.756 -1.803 0.429 1.00 97.94 115 ARG A CA 1
ATOM 874 C C . ARG A 1 115 ? 13.616 -1.365 -0.756 1.00 97.94 115 ARG A C 1
ATOM 876 O O . ARG A 1 115 ? 14.799 -1.659 -0.747 1.00 97.94 115 ARG A O 1
ATOM 883 N N . GLN A 1 116 ? 13.037 -0.645 -1.714 1.00 98.38 116 GLN A N 1
ATOM 884 C CA . GLN A 1 116 ? 13.747 -0.160 -2.893 1.00 98.38 116 GLN A CA 1
ATOM 885 C C . GLN A 1 116 ? 14.579 1.087 -2.594 1.00 98.38 116 GLN A C 1
ATOM 887 O O . GLN A 1 116 ? 15.683 1.209 -3.109 1.00 98.38 116 GLN A O 1
ATOM 892 N N . ILE A 1 117 ? 14.121 1.956 -1.685 1.00 98.00 117 ILE A N 1
ATOM 893 C CA . ILE A 1 117 ? 14.942 3.055 -1.142 1.00 98.00 117 ILE A CA 1
ATOM 894 C C . ILE A 1 117 ? 16.216 2.500 -0.481 1.00 98.00 117 ILE A C 1
ATOM 896 O O . ILE A 1 117 ? 17.307 3.037 -0.669 1.00 98.00 117 ILE A O 1
ATOM 900 N N . ALA A 1 118 ? 16.085 1.397 0.260 1.00 97.06 118 ALA A N 1
ATOM 901 C CA . ALA A 1 118 ? 17.190 0.705 0.920 1.00 97.06 118 ALA A CA 1
ATOM 902 C C . ALA A 1 118 ? 17.852 -0.397 0.060 1.00 97.06 118 ALA A C 1
ATOM 904 O O . ALA A 1 118 ? 18.675 -1.149 0.587 1.00 97.06 118 ALA A O 1
ATOM 905 N N . SER A 1 119 ? 17.503 -0.518 -1.229 1.00 97.50 119 SER A N 1
ATOM 906 C CA . SER A 1 119 ? 17.925 -1.636 -2.093 1.00 97.50 119 SER A CA 1
ATOM 907 C C . SER A 1 119 ? 19.432 -1.705 -2.241 1.00 97.50 119 SER A C 1
ATOM 909 O O . SER A 1 119 ? 20.051 -0.663 -2.368 1.00 97.50 119 SER A O 1
ATOM 911 N N . SER A 1 120 ? 20.061 -2.876 -2.330 1.00 95.12 120 SER A N 1
ATOM 912 C CA . SER A 1 120 ? 21.483 -2.954 -2.712 1.00 95.12 120 SER A CA 1
ATOM 913 C C . SER A 1 120 ? 21.751 -2.471 -4.142 1.00 95.12 120 SER A C 1
ATOM 915 O O . SER A 1 120 ? 22.875 -2.070 -4.430 1.00 95.12 120 SER A O 1
ATOM 917 N N . ASP A 1 121 ? 20.739 -2.481 -5.014 1.00 96.94 121 ASP A N 1
ATOM 918 C CA . ASP A 1 121 ? 20.825 -1.923 -6.361 1.00 96.94 121 ASP A CA 1
ATOM 919 C C . ASP A 1 121 ? 20.668 -0.388 -6.310 1.00 96.94 121 ASP A C 1
ATOM 921 O O . ASP A 1 121 ? 19.601 0.114 -5.948 1.00 96.94 121 ASP A O 1
ATOM 925 N N . PRO A 1 122 ? 21.705 0.400 -6.650 1.00 97.06 122 PRO A N 1
ATOM 926 C CA . PRO A 1 122 ? 21.600 1.853 -6.644 1.00 97.06 122 PRO A CA 1
ATOM 927 C C . PRO A 1 122 ? 20.713 2.396 -7.773 1.00 97.06 122 PRO A C 1
ATOM 929 O O . PRO A 1 122 ? 20.255 3.532 -7.664 1.00 97.06 122 PRO A O 1
ATOM 932 N N . VAL A 1 123 ? 20.459 1.624 -8.839 1.00 98.31 123 VAL A N 1
ATOM 933 C CA . VAL A 1 123 ? 19.682 2.079 -9.999 1.00 98.31 123 VAL A CA 1
ATOM 934 C C . VAL A 1 123 ? 18.223 2.277 -9.605 1.00 98.31 123 VAL A C 1
ATOM 936 O O . VAL A 1 123 ? 17.695 3.377 -9.778 1.00 98.31 123 VAL A O 1
ATOM 939 N N . VAL A 1 124 ? 17.585 1.274 -8.990 1.00 98.44 124 VAL A N 1
ATOM 940 C CA . VAL A 1 124 ? 16.173 1.370 -8.575 1.00 98.44 124 VAL A CA 1
ATOM 941 C C . VAL A 1 124 ? 15.914 2.512 -7.585 1.00 98.44 124 VAL A C 1
ATOM 943 O O . VAL A 1 124 ? 14.847 3.121 -7.625 1.00 98.44 124 VAL A O 1
ATOM 946 N N . ARG A 1 125 ? 16.905 2.890 -6.763 1.00 98.56 125 ARG A N 1
ATOM 947 C CA . ARG A 1 125 ? 16.802 4.026 -5.824 1.00 98.56 125 ARG A CA 1
ATOM 948 C C . ARG A 1 125 ? 16.570 5.371 -6.520 1.00 98.56 125 ARG A C 1
ATOM 950 O O . ARG A 1 125 ? 16.129 6.317 -5.876 1.00 98.56 125 ARG A O 1
ATOM 957 N N . THR A 1 126 ? 16.888 5.470 -7.811 1.00 98.50 126 THR A N 1
ATOM 958 C CA . THR A 1 126 ? 16.678 6.684 -8.617 1.00 98.50 126 THR A CA 1
ATOM 959 C C . THR A 1 126 ? 15.285 6.757 -9.249 1.00 98.50 126 THR A C 1
ATOM 961 O O . THR A 1 126 ? 14.918 7.796 -9.806 1.00 98.50 126 THR A O 1
ATOM 964 N N . ALA A 1 127 ? 14.486 5.687 -9.149 1.00 98.75 127 ALA A N 1
ATOM 965 C CA . ALA A 1 127 ? 13.105 5.701 -9.602 1.00 98.75 127 ALA A CA 1
ATOM 966 C C . ALA A 1 127 ? 12.285 6.703 -8.781 1.00 98.75 127 ALA A C 1
ATOM 968 O O . ALA A 1 127 ? 12.377 6.764 -7.555 1.00 98.75 127 ALA A O 1
ATOM 969 N N . SER A 1 128 ? 11.477 7.508 -9.463 1.00 98.56 128 SER A N 1
ATOM 970 C CA . SER A 1 128 ? 10.768 8.618 -8.827 1.00 98.56 128 SER A CA 1
ATOM 971 C C . SER A 1 128 ? 9.410 8.878 -9.463 1.00 98.56 128 SER A C 1
ATOM 973 O O . SER A 1 128 ? 9.136 8.472 -10.594 1.00 98.56 128 SER A O 1
ATOM 975 N N . VAL A 1 129 ? 8.561 9.571 -8.707 1.00 98.56 129 VAL A N 1
ATOM 976 C CA . VAL A 1 129 ? 7.271 10.090 -9.153 1.00 98.56 129 VAL A CA 1
ATOM 977 C C . VAL A 1 129 ? 7.116 11.521 -8.648 1.00 98.56 129 VAL A C 1
ATOM 979 O O . VAL A 1 129 ? 7.405 11.816 -7.489 1.00 98.56 129 VAL A O 1
ATOM 982 N N . SER A 1 130 ? 6.704 12.434 -9.524 1.00 97.69 130 SER A N 1
ATOM 983 C CA . SER A 1 130 ? 6.426 13.821 -9.150 1.00 97.69 130 SER A CA 1
ATOM 984 C C . SER A 1 130 ? 5.012 13.975 -8.563 1.00 97.69 130 SER A C 1
ATOM 986 O O . SER A 1 130 ? 4.136 13.143 -8.820 1.00 97.69 130 SER A O 1
ATOM 988 N N . PRO A 1 131 ? 4.708 15.097 -7.882 1.00 96.50 131 PRO A N 1
ATOM 989 C CA . PRO A 1 131 ? 3.341 15.413 -7.460 1.00 96.50 131 PRO A CA 1
ATOM 990 C C . PRO A 1 131 ? 2.324 15.503 -8.607 1.00 96.50 131 PRO A C 1
ATOM 992 O O . PRO A 1 131 ? 1.131 15.384 -8.359 1.00 96.50 131 PRO A O 1
ATOM 995 N N . SER A 1 132 ? 2.760 15.687 -9.858 1.00 96.94 132 SER A N 1
ATOM 996 C CA . SER A 1 132 ? 1.874 15.669 -11.031 1.00 96.94 132 SER A CA 1
ATOM 997 C C . SER A 1 132 ? 1.600 14.258 -11.569 1.00 96.94 132 SER A C 1
ATOM 999 O O . SER A 1 132 ? 0.970 14.127 -12.615 1.00 96.94 132 SER A O 1
ATOM 1001 N N . GLY A 1 133 ? 2.112 13.210 -10.911 1.00 97.69 133 GLY A N 1
ATOM 1002 C CA . GLY A 1 133 ? 2.002 11.825 -11.371 1.00 97.69 133 GLY A CA 1
ATOM 1003 C C . GLY A 1 133 ? 2.952 11.483 -12.522 1.00 97.69 133 GLY A C 1
ATOM 1004 O O . GLY A 1 133 ? 2.682 10.550 -13.275 1.00 97.69 133 GLY A O 1
ATOM 1005 N N . ALA A 1 134 ? 4.039 12.245 -12.705 1.00 98.31 134 ALA A N 1
ATOM 1006 C CA . ALA A 1 134 ? 5.062 11.935 -13.704 1.00 98.31 134 ALA A CA 1
ATOM 1007 C C . ALA A 1 134 ? 6.098 10.972 -13.116 1.00 98.31 134 ALA A C 1
ATOM 1009 O O . ALA A 1 134 ? 6.832 11.340 -12.199 1.00 98.31 134 ALA A O 1
ATOM 1010 N N . PHE A 1 135 ? 6.146 9.752 -13.644 1.00 98.62 135 PHE A N 1
ATOM 1011 C CA . PHE A 1 135 ? 7.086 8.704 -13.264 1.00 98.62 135 PHE A CA 1
ATOM 1012 C C . PHE A 1 135 ? 8.358 8.778 -14.108 1.00 98.62 135 PHE A C 1
ATOM 1014 O O . PHE A 1 135 ? 8.291 8.978 -15.322 1.00 98.62 135 PHE A O 1
ATOM 1021 N N . SER A 1 136 ? 9.502 8.552 -13.468 1.00 98.62 136 SER A N 1
ATOM 1022 C CA . SER A 1 136 ? 10.799 8.345 -14.111 1.00 98.62 136 SER A CA 1
ATOM 1023 C C . SER A 1 136 ? 11.355 7.002 -13.656 1.00 98.62 136 SER A C 1
ATOM 1025 O O . SER A 1 136 ? 11.731 6.850 -12.491 1.00 98.62 136 SER A O 1
ATOM 1027 N N . ILE A 1 137 ? 11.376 6.024 -14.563 1.00 98.75 137 ILE A N 1
ATOM 1028 C CA . ILE A 1 137 ? 11.749 4.637 -14.275 1.00 98.75 137 ILE A CA 1
ATOM 1029 C C . ILE A 1 137 ? 13.051 4.312 -15.008 1.00 98.75 137 ILE A C 1
ATOM 1031 O O . ILE A 1 137 ? 13.057 4.316 -16.242 1.00 98.75 137 ILE A O 1
ATOM 1035 N N . PRO A 1 138 ? 14.154 4.032 -14.295 1.00 98.75 138 PRO A N 1
ATOM 1036 C CA . PRO A 1 138 ? 15.435 3.735 -14.925 1.00 98.75 138 PRO A CA 1
ATOM 1037 C C . PRO A 1 138 ? 15.369 2.527 -15.863 1.00 98.75 138 PRO A C 1
ATOM 1039 O O . PRO A 1 138 ? 14.433 1.724 -15.812 1.00 98.75 138 PRO A O 1
ATOM 1042 N N . ALA A 1 139 ? 16.379 2.399 -16.720 1.00 98.38 139 ALA A N 1
ATOM 1043 C CA . ALA A 1 139 ? 16.546 1.245 -17.596 1.00 98.38 139 ALA A CA 1
ATOM 1044 C C . ALA A 1 139 ? 16.479 -0.075 -16.805 1.00 98.38 139 ALA A C 1
ATOM 1046 O O . ALA A 1 139 ? 16.989 -0.161 -15.685 1.00 98.38 139 ALA A O 1
ATOM 1047 N N . ARG A 1 140 ? 15.862 -1.106 -17.392 1.00 98.19 140 ARG A N 1
ATOM 1048 C CA . ARG A 1 140 ? 15.802 -2.485 -16.862 1.00 98.19 140 ARG A CA 1
ATOM 1049 C C . ARG A 1 140 ? 15.374 -2.583 -15.389 1.00 98.19 140 ARG A C 1
ATOM 1051 O O . ARG A 1 140 ? 15.891 -3.413 -14.648 1.00 98.19 140 ARG A O 1
ATOM 1058 N N . THR A 1 141 ? 14.436 -1.739 -14.967 1.00 98.62 141 THR A N 1
ATOM 1059 C CA . THR A 1 141 ? 14.044 -1.585 -13.561 1.00 98.62 141 THR A CA 1
ATOM 1060 C C . THR A 1 141 ? 12.570 -1.914 -13.344 1.00 98.62 141 THR A C 1
ATOM 1062 O O . THR A 1 141 ? 11.697 -1.474 -14.092 1.00 98.62 141 THR A O 1
ATOM 1065 N N . ALA A 1 142 ? 12.284 -2.646 -12.266 1.00 98.44 142 ALA A N 1
ATOM 1066 C CA . ALA A 1 142 ? 10.946 -2.788 -11.703 1.00 98.44 142 ALA A CA 1
ATOM 1067 C C . ALA A 1 142 ? 10.830 -1.886 -10.468 1.00 98.44 142 ALA A C 1
ATOM 1069 O O . ALA A 1 142 ? 11.391 -2.199 -9.422 1.00 98.44 142 ALA A O 1
ATOM 1070 N N . ALA A 1 143 ? 10.117 -0.769 -10.577 1.00 98.75 143 ALA A N 1
ATOM 1071 C CA . ALA A 1 143 ? 9.906 0.170 -9.481 1.00 98.75 143 ALA A CA 1
ATOM 1072 C C . ALA A 1 143 ? 8.495 0.023 -8.903 1.00 98.75 143 ALA A C 1
ATOM 1074 O O . ALA A 1 143 ? 7.514 -0.132 -9.632 1.00 98.75 143 ALA A O 1
ATOM 1075 N N . VAL A 1 144 ? 8.398 0.089 -7.582 1.00 98.88 144 VAL A N 1
ATOM 1076 C CA . VAL A 1 144 ? 7.159 -0.021 -6.823 1.00 98.88 144 VAL A CA 1
ATOM 1077 C C . VAL A 1 144 ? 6.998 1.234 -5.989 1.00 98.88 144 VAL A C 1
ATOM 1079 O O . VAL A 1 144 ? 7.863 1.575 -5.188 1.00 98.88 144 VAL A O 1
ATOM 1082 N N . PHE A 1 145 ? 5.865 1.898 -6.152 1.00 98.81 145 PHE A N 1
ATOM 1083 C CA . PHE A 1 145 ? 5.471 3.057 -5.370 1.00 98.81 145 PHE A CA 1
ATOM 1084 C C . PHE A 1 145 ? 4.203 2.729 -4.602 1.00 98.81 145 PHE A C 1
ATOM 1086 O O . PHE A 1 145 ? 3.379 1.941 -5.060 1.00 98.81 145 PHE A O 1
ATOM 1093 N N . TRP A 1 146 ? 4.013 3.348 -3.451 1.00 98.19 146 TRP A N 1
ATOM 1094 C CA . TRP A 1 146 ? 2.778 3.206 -2.693 1.00 98.19 146 TRP A CA 1
ATOM 1095 C C . TRP A 1 146 ? 2.403 4.512 -2.004 1.00 98.19 146 TRP A C 1
ATOM 1097 O O . TRP A 1 146 ? 3.225 5.422 -1.887 1.00 98.19 146 TRP A O 1
ATOM 1107 N N . ALA A 1 147 ? 1.150 4.617 -1.583 1.00 97.25 147 ALA A N 1
ATOM 1108 C CA . ALA A 1 147 ? 0.671 5.698 -0.741 1.00 97.25 147 ALA A CA 1
ATOM 1109 C C . ALA A 1 147 ? 0.112 5.109 0.551 1.00 97.25 147 ALA A C 1
ATOM 1111 O O . ALA A 1 147 ? -0.727 4.198 0.519 1.00 97.25 147 ALA A O 1
ATOM 1112 N N . PHE A 1 148 ? 0.566 5.652 1.675 1.00 96.06 148 PHE A N 1
ATOM 1113 C CA . PHE A 1 148 ? 0.025 5.321 2.984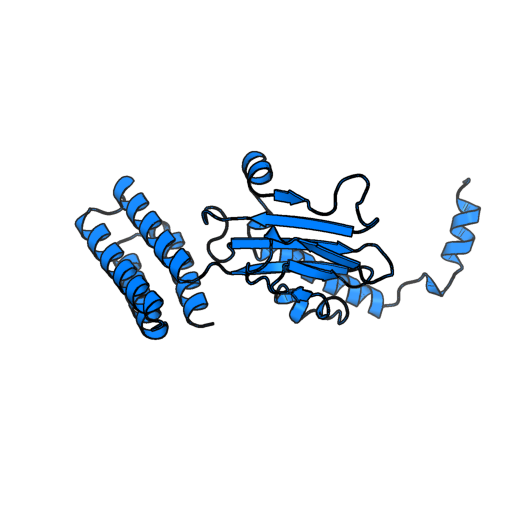 1.00 96.06 148 PHE A CA 1
ATOM 1114 C C . PHE A 1 148 ? -1.402 5.845 3.118 1.00 96.06 148 PHE A C 1
ATOM 1116 O O . PHE A 1 148 ? -1.776 6.867 2.534 1.00 96.06 148 PHE A O 1
ATOM 1123 N N . ARG A 1 149 ? -2.214 5.123 3.883 1.00 96.81 149 ARG A N 1
ATOM 1124 C CA . ARG A 1 149 ? -3.528 5.586 4.301 1.00 96.81 149 ARG A CA 1
ATOM 1125 C C . ARG A 1 149 ? -3.329 6.594 5.433 1.00 96.81 149 ARG A C 1
ATOM 1127 O O . ARG A 1 149 ? -2.751 6.215 6.448 1.00 96.81 149 ARG A O 1
ATOM 1134 N N . PRO A 1 150 ? -3.814 7.839 5.311 1.00 95.81 150 PRO A N 1
ATOM 1135 C CA . PRO A 1 150 ? -3.676 8.823 6.379 1.00 95.81 150 PRO A CA 1
ATOM 1136 C C . PRO A 1 150 ? -4.275 8.316 7.692 1.00 95.81 150 PRO A C 1
ATOM 1138 O O . PRO A 1 150 ? -5.333 7.682 7.674 1.00 95.81 150 PRO A O 1
ATOM 1141 N N . ALA A 1 151 ? -3.660 8.658 8.827 1.00 96.50 151 ALA A N 1
ATOM 1142 C CA . ALA A 1 151 ? -4.112 8.215 10.147 1.00 96.50 151 ALA A CA 1
ATOM 1143 C C . ALA A 1 151 ? -5.599 8.509 10.381 1.00 96.50 151 ALA A C 1
ATOM 1145 O O . ALA A 1 151 ? -6.335 7.679 10.901 1.00 96.50 151 ALA A O 1
ATOM 1146 N N . MET A 1 152 ? -6.066 9.666 9.916 1.00 96.56 152 MET A N 1
ATOM 1147 C CA . MET A 1 152 ? -7.463 10.077 10.009 1.00 96.56 152 MET A CA 1
ATOM 1148 C C . MET A 1 152 ? -8.425 9.086 9.327 1.00 96.56 152 MET A C 1
ATOM 1150 O O . MET A 1 152 ? -9.453 8.729 9.899 1.00 96.56 152 MET A O 1
ATOM 1154 N N . GLU A 1 153 ? -8.068 8.583 8.139 1.00 97.19 153 GLU A N 1
ATOM 1155 C CA . GLU A 1 153 ? -8.845 7.542 7.452 1.00 97.19 153 GLU A CA 1
ATOM 1156 C C . GLU A 1 153 ? -8.755 6.199 8.191 1.00 97.19 153 GLU A C 1
ATOM 1158 O O . GLU A 1 153 ? -9.759 5.500 8.302 1.00 97.19 153 GLU A O 1
ATOM 1163 N N . GLN A 1 154 ? -7.588 5.848 8.744 1.00 98.12 154 GLN A N 1
ATOM 1164 C CA . GLN A 1 154 ? -7.428 4.625 9.543 1.00 98.12 154 GLN A CA 1
ATOM 1165 C C . GLN A 1 154 ? -8.299 4.646 10.812 1.00 98.12 154 GLN A C 1
ATOM 1167 O O . GLN A 1 154 ? -8.961 3.659 11.132 1.00 98.12 154 GLN A O 1
ATOM 1172 N N . ILE A 1 155 ? -8.363 5.786 11.509 1.00 98.31 155 ILE A N 1
ATOM 1173 C CA . ILE A 1 155 ? -9.218 5.983 12.691 1.00 98.31 155 ILE A CA 1
ATOM 1174 C C . ILE A 1 155 ? -10.694 5.867 12.315 1.00 98.31 155 ILE A C 1
ATOM 1176 O O . ILE A 1 155 ? -11.478 5.271 13.053 1.00 98.31 155 ILE A O 1
ATOM 1180 N N . TRP A 1 156 ? -11.083 6.409 11.163 1.00 97.62 156 TRP A N 1
ATOM 1181 C CA . TRP A 1 156 ? -12.457 6.298 10.692 1.00 97.62 156 TRP A CA 1
ATOM 1182 C C . TRP A 1 156 ? -12.845 4.844 10.382 1.00 97.62 156 TRP A C 1
ATOM 1184 O O . TRP A 1 156 ? -13.913 4.397 10.794 1.00 97.62 156 TRP A O 1
ATOM 1194 N N . LEU A 1 157 ? -11.950 4.070 9.761 1.00 98.06 157 LEU A N 1
ATOM 1195 C CA . LEU A 1 157 ? -12.146 2.634 9.533 1.00 98.06 157 LEU A CA 1
ATOM 1196 C C . LEU A 1 157 ? -12.286 1.845 10.845 1.00 98.06 157 LEU A C 1
ATOM 1198 O O . LEU A 1 157 ? -13.129 0.958 10.936 1.00 98.06 157 LEU A O 1
ATOM 1202 N N . LEU A 1 158 ? -11.539 2.206 11.893 1.00 98.31 158 LEU A N 1
ATOM 1203 C CA . LEU A 1 158 ? -11.703 1.605 13.224 1.00 98.31 158 LEU A CA 1
ATOM 1204 C C . LEU A 1 158 ? -13.086 1.874 13.829 1.00 98.31 158 LEU A C 1
ATOM 1206 O O . LEU A 1 158 ? -13.617 1.020 14.536 1.00 98.31 158 LEU A O 1
ATOM 1210 N N . ILE A 1 159 ? -13.681 3.044 13.571 1.00 98.19 159 ILE A N 1
ATOM 1211 C CA . ILE A 1 159 ? -15.051 3.338 14.020 1.00 98.19 159 ILE A CA 1
ATOM 1212 C C . ILE A 1 159 ? -16.028 2.385 13.328 1.00 98.19 159 ILE A C 1
ATOM 1214 O O . ILE A 1 159 ? -16.866 1.793 14.005 1.00 98.19 159 ILE A O 1
ATOM 1218 N N . GLN A 1 160 ? -15.870 2.174 12.019 1.00 97.50 160 GLN A N 1
ATOM 1219 C CA . GLN A 1 160 ? -16.690 1.214 11.277 1.00 97.50 160 GLN A CA 1
ATOM 1220 C C . GLN A 1 160 ? -16.514 -0.219 11.789 1.00 97.50 160 GLN A C 1
ATOM 1222 O O . GLN A 1 160 ? -17.494 -0.955 11.890 1.00 97.50 160 GLN A O 1
ATOM 1227 N N . ASP A 1 161 ? -15.291 -0.608 12.156 1.00 97.12 161 ASP A N 1
ATOM 1228 C CA . ASP A 1 161 ? -15.023 -1.923 12.741 1.00 97.12 161 ASP A CA 1
ATOM 1229 C C . ASP A 1 161 ? -15.760 -2.088 14.084 1.00 97.12 161 ASP A C 1
ATOM 1231 O O . ASP A 1 161 ? -16.379 -3.122 14.332 1.00 97.12 161 ASP A O 1
ATOM 1235 N N . VAL A 1 162 ? -15.770 -1.056 14.939 1.00 98.06 162 VAL A N 1
ATOM 1236 C CA . VAL A 1 162 ? -16.543 -1.064 16.197 1.00 98.06 162 VAL A CA 1
ATOM 1237 C C . VAL A 1 162 ? -18.050 -1.150 15.934 1.00 98.06 162 VAL A C 1
ATOM 1239 O O . VAL A 1 162 ? -18.746 -1.890 16.632 1.00 98.06 162 VAL A O 1
ATOM 1242 N N . ASP A 1 163 ? -18.558 -0.437 14.929 1.00 97.56 163 ASP A N 1
ATOM 1243 C CA . ASP A 1 163 ? -19.970 -0.502 14.531 1.00 97.56 163 ASP A CA 1
ATOM 1244 C C . ASP A 1 163 ? -20.355 -1.903 14.039 1.00 97.56 163 ASP A C 1
ATOM 1246 O O . ASP A 1 163 ? -21.416 -2.423 14.392 1.00 97.56 163 ASP A O 1
ATOM 1250 N N . ALA A 1 164 ? -19.470 -2.557 13.284 1.00 96.75 164 ALA A N 1
ATOM 1251 C CA . ALA A 1 164 ? -19.669 -3.928 12.830 1.00 96.75 164 ALA A CA 1
ATOM 1252 C C . ALA A 1 164 ? -19.701 -4.927 14.000 1.00 96.75 164 ALA A C 1
ATOM 1254 O O . ALA A 1 164 ? -20.529 -5.840 14.001 1.00 96.75 164 ALA A O 1
ATOM 1255 N N . LEU A 1 165 ? -18.858 -4.743 15.023 1.00 97.06 165 LEU A N 1
ATOM 1256 C CA . LEU A 1 165 ? -18.876 -5.580 16.229 1.00 97.06 165 LEU A CA 1
ATOM 1257 C C . LEU A 1 165 ? -20.159 -5.406 17.050 1.00 97.06 165 LEU A C 1
ATOM 1259 O O . LEU A 1 165 ? -20.681 -6.390 17.577 1.00 97.06 165 LEU A O 1
ATOM 1263 N N . GLU A 1 166 ? -20.682 -4.182 17.159 1.00 97.94 166 GLU A N 1
ATOM 1264 C CA . GLU A 1 166 ? -21.973 -3.935 17.813 1.00 97.94 166 GLU A CA 1
ATOM 1265 C C . GLU A 1 166 ? -23.113 -4.595 17.032 1.00 97.94 166 GLU A C 1
ATOM 1267 O O . GLU A 1 166 ? -23.931 -5.307 17.615 1.00 97.94 166 GLU A O 1
ATOM 1272 N N . ALA A 1 167 ? -23.138 -4.424 15.707 1.00 97.75 167 ALA A N 1
ATOM 1273 C CA . ALA A 1 167 ? -24.141 -5.039 14.842 1.00 97.75 167 ALA A CA 1
ATOM 1274 C C . ALA A 1 167 ? -24.101 -6.578 14.896 1.00 97.7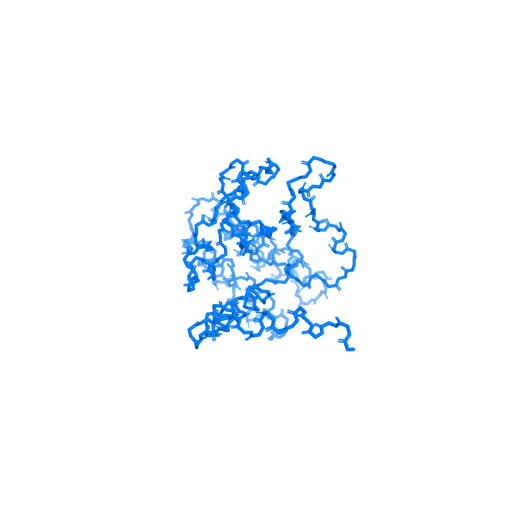5 167 ALA A C 1
ATOM 1276 O O . ALA A 1 167 ? -25.145 -7.226 14.818 1.00 97.75 167 ALA A O 1
ATOM 1277 N N . ALA A 1 168 ? -22.913 -7.164 15.072 1.00 97.06 168 ALA A N 1
ATOM 1278 C CA . ALA A 1 168 ? -22.721 -8.600 15.264 1.00 97.06 168 ALA A CA 1
ATOM 1279 C C . ALA A 1 168 ? -23.053 -9.088 16.690 1.00 97.06 168 ALA A C 1
ATOM 1281 O O . ALA A 1 168 ? -23.050 -10.293 16.937 1.00 97.06 168 ALA A O 1
ATOM 1282 N N . GLY A 1 169 ? -23.334 -8.182 17.634 1.00 96.94 169 GLY A N 1
ATOM 1283 C CA . GLY A 1 169 ? -23.625 -8.509 19.032 1.00 96.94 169 GLY A CA 1
ATOM 1284 C C . GLY A 1 169 ? -22.402 -8.915 19.862 1.00 96.94 169 GLY A C 1
ATOM 1285 O O . GLY A 1 169 ? -22.573 -9.408 20.976 1.00 96.94 169 GLY A O 1
ATOM 1286 N N . VAL A 1 170 ? -21.186 -8.703 19.346 1.00 97.00 170 VAL A N 1
ATOM 1287 C CA . VAL A 1 170 ? -19.921 -8.978 20.056 1.00 97.00 170 VAL A CA 1
ATOM 1288 C C . VAL A 1 170 ? -19.733 -8.000 21.218 1.00 97.00 170 VAL A C 1
ATOM 1290 O O . VAL A 1 170 ? -19.260 -8.369 22.290 1.00 97.00 170 VAL A O 1
ATOM 1293 N N . VAL A 1 171 ? -20.160 -6.750 21.029 1.00 96.94 171 VAL A N 1
ATOM 1294 C CA . VAL A 1 171 ? -20.214 -5.727 22.079 1.00 96.94 171 VAL A CA 1
ATOM 1295 C C . VAL A 1 171 ? -21.636 -5.206 22.241 1.00 96.94 171 VAL A C 1
ATOM 1297 O O . VAL A 1 171 ? -22.393 -5.110 21.278 1.00 96.94 171 VAL A O 1
ATOM 1300 N N . ASN A 1 172 ? -22.010 -4.826 23.463 1.00 97.75 172 ASN A N 1
ATOM 1301 C CA . ASN A 1 172 ? -23.266 -4.115 23.699 1.00 97.75 172 ASN A CA 1
ATOM 1302 C C . ASN A 1 172 ? -23.128 -2.613 23.394 1.00 97.75 172 ASN A C 1
ATOM 1304 O O . ASN A 1 172 ? -22.022 -2.072 23.356 1.00 97.75 172 ASN A O 1
ATOM 1308 N N . GLY A 1 173 ? -24.252 -1.904 23.261 1.00 97.38 173 GLY A N 1
ATOM 1309 C CA . GLY A 1 173 ? -24.217 -0.485 22.888 1.00 97.38 173 GLY A CA 1
ATOM 1310 C C . GLY A 1 173 ? -23.493 0.427 23.882 1.00 97.38 173 GLY A C 1
ATOM 1311 O O . GLY A 1 173 ? -22.899 1.426 23.487 1.00 97.38 173 GLY A O 1
ATOM 1312 N N . GLY A 1 174 ? -23.454 0.077 25.172 1.00 97.69 174 GLY A N 1
ATOM 1313 C CA . GLY A 1 174 ? -22.651 0.808 26.156 1.00 97.69 174 GLY A CA 1
ATOM 1314 C C . GLY A 1 174 ? -21.147 0.661 25.905 1.00 97.69 174 GLY A C 1
ATOM 1315 O O . GLY A 1 174 ? -20.411 1.648 25.923 1.00 97.69 174 GLY A O 1
ATOM 1316 N N . GLN A 1 175 ? -20.701 -0.564 25.619 1.00 97.50 175 GLN A N 1
ATOM 1317 C CA . GLN A 1 175 ? -19.315 -0.875 25.260 1.00 97.50 175 GLN A CA 1
ATOM 1318 C C . GLN A 1 175 ? -18.919 -0.206 23.937 1.00 97.50 175 GLN A C 1
ATOM 1320 O O . GLN A 1 175 ? -17.895 0.477 23.888 1.00 97.50 175 GLN A O 1
ATOM 1325 N N . ALA A 1 176 ? -19.753 -0.328 22.900 1.00 97.94 176 ALA A N 1
ATOM 1326 C CA . ALA A 1 176 ? -19.514 0.280 21.593 1.00 97.94 176 ALA A CA 1
ATOM 1327 C C . ALA A 1 176 ? -19.419 1.811 21.683 1.00 97.94 176 ALA A C 1
ATOM 1329 O O . ALA A 1 176 ? -18.460 2.402 21.188 1.00 97.94 176 ALA A O 1
ATOM 1330 N N . ASN A 1 177 ? -20.344 2.460 22.401 1.00 98.19 177 ASN A N 1
ATOM 1331 C CA . ASN A 1 177 ? -20.308 3.907 22.632 1.00 98.19 177 ASN A CA 1
ATOM 1332 C C . ASN A 1 177 ? -19.002 4.361 23.295 1.00 98.19 177 ASN A C 1
ATOM 1334 O O . ASN A 1 177 ? -18.430 5.379 22.905 1.00 98.19 177 ASN A O 1
ATOM 1338 N N . ALA A 1 178 ? -18.511 3.613 24.285 1.00 97.88 178 ALA A N 1
ATOM 1339 C CA . ALA A 1 178 ? -17.284 3.969 24.985 1.00 97.88 178 ALA A CA 1
ATOM 1340 C C . ALA A 1 178 ? -16.036 3.829 24.090 1.00 97.88 178 ALA A C 1
ATOM 1342 O O . ALA A 1 178 ? -15.153 4.687 24.139 1.00 97.88 178 ALA A O 1
ATOM 1343 N N . LEU A 1 179 ? -15.992 2.801 23.236 1.00 98.38 179 LEU A N 1
ATOM 1344 C CA . LEU A 1 179 ? -14.945 2.625 22.227 1.00 98.38 179 LEU A CA 1
ATOM 1345 C C . LEU A 1 179 ? -14.986 3.737 21.166 1.00 98.38 179 LEU A C 1
ATOM 1347 O O . LEU A 1 179 ? -13.971 4.397 20.930 1.00 98.38 179 LEU A O 1
ATOM 1351 N N . ARG A 1 180 ? -16.165 4.016 20.589 1.00 98.44 180 ARG A N 1
ATOM 1352 C CA . ARG A 1 180 ? -16.351 5.094 19.603 1.00 98.44 180 ARG A CA 1
ATOM 1353 C C . ARG A 1 180 ? -15.953 6.453 20.149 1.00 98.44 180 ARG A C 1
ATOM 1355 O O . ARG A 1 180 ? -15.293 7.204 19.443 1.00 98.44 180 ARG A O 1
ATOM 1362 N N . ALA A 1 181 ? -16.304 6.765 21.396 1.00 98.44 181 ALA A N 1
ATOM 1363 C CA . ALA A 1 181 ? -15.960 8.047 22.003 1.00 98.44 181 ALA A CA 1
ATOM 1364 C C . ALA A 1 181 ? -14.440 8.293 22.017 1.00 98.44 181 ALA A C 1
ATOM 1366 O O . ALA A 1 181 ? -13.995 9.416 21.783 1.00 98.44 181 ALA A O 1
ATOM 1367 N N . LYS A 1 182 ? -13.629 7.248 22.237 1.00 98.50 182 LYS A N 1
ATOM 1368 C CA . LYS A 1 182 ? -12.160 7.351 22.193 1.00 98.50 182 LYS A CA 1
ATOM 1369 C C . LYS A 1 182 ? -11.635 7.537 20.776 1.00 98.50 182 LYS A C 1
ATOM 1371 O O . LYS A 1 182 ? -10.779 8.388 20.563 1.00 98.50 182 LYS A O 1
ATOM 1376 N N . LEU A 1 183 ? -12.175 6.794 19.811 1.00 98.62 183 LEU A N 1
ATOM 1377 C CA . LEU A 1 183 ? -11.804 6.939 18.401 1.00 98.62 183 LEU A CA 1
ATOM 1378 C C . LEU A 1 183 ? -12.195 8.319 17.849 1.00 98.62 183 LEU A C 1
ATOM 1380 O O . LEU A 1 183 ? -11.390 8.969 17.195 1.00 98.62 183 LEU A O 1
ATOM 1384 N N . GLN A 1 184 ? -13.385 8.822 18.183 1.00 98.44 184 GLN A N 1
ATOM 1385 C CA . GLN A 1 184 ? -13.830 10.174 17.828 1.00 98.44 184 GLN A CA 1
ATOM 1386 C C . GLN A 1 184 ? -12.956 11.250 18.482 1.00 98.44 184 GLN A C 1
ATOM 1388 O O . GLN A 1 184 ? -12.626 12.245 17.842 1.00 98.44 184 GLN A O 1
ATOM 1393 N N . ALA A 1 185 ? -12.541 11.053 19.738 1.00 98.38 185 ALA A N 1
ATOM 1394 C CA . ALA A 1 185 ? -11.594 11.950 20.388 1.00 98.38 185 ALA A CA 1
ATOM 1395 C C . ALA A 1 185 ? -10.222 11.925 19.696 1.00 98.38 185 ALA A C 1
ATOM 1397 O O . ALA A 1 185 ? -9.637 12.986 19.493 1.00 98.38 185 ALA A O 1
ATOM 1398 N N . ALA A 1 186 ? -9.725 10.746 19.303 1.00 98.56 186 ALA A N 1
ATOM 1399 C CA . ALA A 1 186 ? -8.488 10.611 18.534 1.00 98.56 186 ALA A CA 1
ATOM 1400 C C . ALA A 1 186 ? -8.585 11.345 17.190 1.00 98.56 186 ALA A C 1
ATOM 1402 O O . ALA A 1 186 ? -7.711 12.145 16.864 1.00 98.56 186 ALA A O 1
ATOM 1403 N N . LEU A 1 187 ? -9.690 11.143 16.467 1.00 97.94 187 LEU A N 1
ATOM 1404 C CA . LEU A 1 187 ? -9.975 11.790 15.189 1.00 97.94 187 LEU A CA 1
ATOM 1405 C C . LEU A 1 187 ? -9.943 13.318 15.314 1.00 97.94 187 LEU A C 1
ATOM 1407 O O . LEU A 1 187 ? -9.215 13.984 14.587 1.00 97.94 187 LEU A O 1
ATOM 1411 N N . GLN A 1 188 ? -10.641 13.870 16.310 1.00 97.94 188 GLN A N 1
ATOM 1412 C CA . GLN A 1 188 ? -10.650 15.312 16.570 1.00 97.94 188 GLN A CA 1
ATOM 1413 C C . GLN A 1 188 ? -9.276 15.877 16.955 1.00 97.94 188 GLN A C 1
ATOM 1415 O O . GLN A 1 188 ? -9.036 17.071 16.781 1.00 97.94 188 GLN A O 1
ATOM 1420 N N . GLN A 1 189 ? -8.393 15.080 17.564 1.00 98.19 189 GLN A N 1
ATOM 1421 C CA . GLN A 1 189 ? -7.024 15.521 17.846 1.00 98.19 189 GLN A CA 1
ATOM 1422 C C . GLN A 1 189 ? -6.171 15.510 16.574 1.00 98.19 189 GLN A C 1
ATOM 1424 O O . GLN A 1 189 ? -5.471 16.489 16.330 1.00 98.19 189 GLN A O 1
ATOM 1429 N N . ALA A 1 190 ? -6.291 14.472 15.742 1.00 96.88 190 ALA A N 1
ATOM 1430 C CA . ALA A 1 190 ? -5.598 14.380 14.457 1.00 96.88 190 ALA A CA 1
ATOM 1431 C C . ALA A 1 190 ? -6.026 15.506 13.495 1.00 96.88 190 ALA A C 1
ATOM 1433 O O . ALA A 1 190 ? -5.184 16.158 12.888 1.00 96.88 190 ALA A O 1
ATOM 1434 N N . GLU A 1 191 ? -7.321 15.842 13.440 1.00 96.06 191 GLU A N 1
ATOM 1435 C CA . GLU A 1 191 ? -7.841 16.985 12.665 1.00 96.06 191 GLU A CA 1
ATOM 1436 C C . GLU A 1 191 ? -7.226 18.331 13.083 1.00 96.06 191 GLU A C 1
ATOM 1438 O O . GLU A 1 191 ? -7.130 19.258 12.279 1.00 96.06 191 GLU A O 1
ATOM 1443 N N . ARG A 1 192 ? -6.806 18.452 14.348 1.00 96.62 192 ARG A N 1
ATOM 1444 C CA . ARG A 1 192 ? -6.136 19.645 14.890 1.00 96.62 192 ARG A CA 1
ATOM 1445 C C . ARG A 1 192 ? -4.611 19.602 14.731 1.00 96.62 192 ARG A C 1
ATOM 1447 O O . ARG A 1 192 ? -3.956 20.538 15.179 1.00 96.62 192 ARG A O 1
ATOM 1454 N N . GLY A 1 193 ? -4.054 18.543 14.138 1.00 95.69 193 GLY A N 1
ATOM 1455 C CA . GLY A 1 193 ? -2.608 18.308 14.041 1.00 95.69 193 GLY A CA 1
ATOM 1456 C C . GLY A 1 193 ? -1.946 17.936 15.373 1.00 95.69 193 GLY A C 1
ATOM 1457 O O . GLY A 1 193 ? -0.739 18.096 15.531 1.00 95.69 193 GLY A O 1
ATOM 1458 N N . ASN A 1 194 ? -2.723 17.485 16.364 1.00 97.19 194 ASN A N 1
ATOM 1459 C CA . ASN A 1 194 ? -2.213 17.074 17.672 1.00 97.19 194 ASN A CA 1
ATOM 1460 C C . ASN A 1 194 ? -1.939 15.562 17.693 1.00 97.19 194 ASN A C 1
ATOM 1462 O O . ASN A 1 194 ? -2.568 14.822 18.457 1.00 97.19 194 ASN A O 1
ATOM 1466 N N . ASP A 1 195 ? -0.998 15.101 16.874 1.00 96.69 195 ASP A N 1
ATOM 1467 C CA . ASP A 1 195 ? -0.812 13.671 16.595 1.00 96.69 195 ASP A CA 1
ATOM 1468 C C . ASP A 1 195 ? -0.445 12.854 17.839 1.00 96.69 195 ASP A C 1
ATOM 1470 O O . ASP A 1 195 ? -1.037 11.807 18.093 1.00 96.69 195 ASP A O 1
ATOM 1474 N N . HIS A 1 196 ? 0.403 13.390 18.724 1.00 97.38 196 HIS A N 1
ATOM 1475 C CA . HIS A 1 196 ? 0.700 12.744 20.009 1.00 97.38 196 HIS A CA 1
ATOM 1476 C C . HIS A 1 196 ? -0.558 12.605 20.890 1.00 97.38 196 HIS A C 1
ATOM 1478 O O . HIS A 1 196 ? -0.750 11.600 21.582 1.00 97.38 196 HIS A O 1
ATOM 1484 N N . ALA A 1 197 ? -1.438 13.611 20.907 1.00 97.94 197 ALA A N 1
ATOM 1485 C CA . ALA A 1 197 ? -2.675 13.528 21.678 1.00 97.94 197 ALA A CA 1
ATOM 1486 C C . ALA A 1 197 ? -3.650 12.519 21.052 1.00 97.94 197 ALA A C 1
ATOM 1488 O O . ALA A 1 197 ? -4.327 11.801 21.790 1.00 97.94 197 ALA A O 1
ATOM 1489 N N . ALA A 1 198 ? -3.694 12.432 19.720 1.00 98.25 198 ALA A N 1
ATOM 1490 C CA . ALA A 1 198 ? -4.462 11.423 18.998 1.00 98.25 198 ALA A CA 1
ATOM 1491 C C . ALA A 1 198 ? -3.949 10.004 19.301 1.00 98.25 198 ALA A C 1
ATOM 1493 O O . ALA A 1 198 ? -4.739 9.145 19.696 1.00 98.25 198 ALA A O 1
ATOM 1494 N N . ALA A 1 199 ? -2.633 9.785 19.246 1.00 98.19 199 ALA A N 1
ATOM 1495 C CA . ALA A 1 199 ? -1.995 8.516 19.589 1.00 98.19 199 ALA A CA 1
ATOM 1496 C C . ALA A 1 199 ? -2.296 8.100 21.040 1.00 98.19 199 ALA A C 1
ATOM 1498 O O . ALA A 1 199 ? -2.654 6.950 21.294 1.00 98.19 199 ALA A O 1
ATOM 1499 N N . ASN A 1 200 ? -2.287 9.041 21.993 1.00 98.06 200 ASN A N 1
ATOM 1500 C CA . ASN A 1 200 ? -2.693 8.768 23.378 1.00 98.06 200 ASN A CA 1
ATOM 1501 C C . ASN A 1 200 ? -4.158 8.296 23.488 1.00 98.06 200 ASN A C 1
ATOM 1503 O O . ASN A 1 200 ? -4.463 7.405 24.287 1.00 98.06 200 ASN A O 1
ATOM 1507 N N . GLN A 1 201 ? -5.076 8.871 22.700 1.00 98.44 201 GLN A N 1
ATOM 1508 C CA . GLN A 1 201 ? -6.473 8.416 22.663 1.00 98.44 201 GLN A CA 1
ATOM 1509 C C . GLN A 1 201 ? -6.595 7.010 22.062 1.00 98.44 201 GLN A C 1
ATOM 1511 O O . GLN A 1 201 ? -7.354 6.193 22.589 1.00 98.44 201 GLN A O 1
ATOM 1516 N N . LEU A 1 202 ? -5.810 6.693 21.028 1.00 98.50 202 LEU A N 1
ATOM 1517 C CA . LEU A 1 202 ? -5.733 5.342 20.463 1.00 98.50 202 LEU A CA 1
ATOM 1518 C C . LEU A 1 202 ? -5.129 4.333 21.448 1.00 98.50 202 LEU A C 1
ATOM 1520 O O . LEU A 1 202 ? -5.648 3.227 21.586 1.00 98.50 202 LEU A O 1
ATOM 1524 N N . GLY A 1 203 ? -4.117 4.721 22.226 1.00 98.19 203 GLY A N 1
ATOM 1525 C CA . GLY A 1 203 ? -3.600 3.910 23.330 1.00 98.19 203 GLY A CA 1
ATOM 1526 C C . GLY A 1 203 ? -4.678 3.608 24.376 1.00 98.19 203 GLY A C 1
ATOM 1527 O O . GLY A 1 203 ? -4.860 2.461 24.788 1.00 98.19 203 GLY A O 1
ATOM 1528 N N . ALA A 1 204 ? -5.473 4.613 24.758 1.00 98.31 204 ALA A N 1
ATOM 1529 C CA . ALA A 1 204 ? -6.605 4.415 25.660 1.00 98.31 204 ALA A CA 1
ATOM 1530 C C . ALA A 1 204 ? -7.700 3.514 25.054 1.00 98.31 204 ALA A C 1
ATOM 1532 O O . ALA A 1 204 ? -8.323 2.739 25.783 1.00 98.31 204 ALA A O 1
ATOM 1533 N N . PHE A 1 205 ? -7.937 3.604 23.742 1.00 98.62 205 PHE A N 1
ATOM 1534 C CA . PHE A 1 205 ? -8.831 2.705 23.009 1.00 98.62 205 PHE A CA 1
ATOM 1535 C C . PHE A 1 205 ? -8.324 1.258 23.062 1.00 98.62 205 PHE A C 1
ATOM 1537 O O . PHE A 1 205 ? -9.076 0.374 23.464 1.00 98.62 205 PHE A O 1
ATOM 1544 N N . LEU A 1 206 ? -7.040 1.023 22.779 1.00 98.19 206 LEU A N 1
ATOM 1545 C CA . LEU A 1 206 ? -6.406 -0.298 22.850 1.00 98.19 206 LEU A CA 1
ATOM 1546 C C . LEU A 1 206 ? -6.526 -0.935 24.239 1.00 98.19 206 LEU A C 1
ATOM 1548 O O . LEU A 1 206 ? -6.845 -2.120 24.357 1.00 98.19 206 LEU A O 1
ATOM 1552 N N . HIS A 1 207 ? -6.293 -0.161 25.303 1.00 97.88 207 HIS A N 1
ATOM 1553 C CA . HIS A 1 207 ? -6.479 -0.644 26.673 1.00 97.88 207 HIS A CA 1
ATOM 1554 C C . HIS A 1 207 ? -7.919 -1.084 26.939 1.00 97.88 207 HIS A C 1
ATOM 1556 O O . HIS A 1 207 ? -8.137 -2.102 27.593 1.00 97.88 207 HIS A O 1
ATOM 1562 N N . GLN A 1 208 ? -8.897 -0.343 26.419 1.00 97.88 208 GLN A N 1
ATOM 1563 C CA . GLN A 1 208 ? -10.301 -0.681 26.593 1.00 97.88 208 GLN A CA 1
ATOM 1564 C C . GLN A 1 208 ? -10.719 -1.895 25.755 1.00 97.88 208 GLN A C 1
ATOM 1566 O O . GLN A 1 208 ? -11.426 -2.755 26.269 1.00 97.88 208 GLN A O 1
ATOM 1571 N N . VAL A 1 209 ? -10.247 -2.006 24.511 1.00 97.88 209 VAL A N 1
ATOM 1572 C CA . VAL A 1 209 ? -10.453 -3.184 23.653 1.00 97.88 209 VAL A CA 1
ATOM 1573 C C . VAL A 1 209 ? -9.989 -4.453 24.368 1.00 97.88 209 VAL A C 1
ATOM 1575 O O . VAL A 1 209 ? -10.772 -5.384 24.526 1.00 97.88 209 VAL A O 1
ATOM 1578 N N . ARG A 1 210 ? -8.763 -4.454 24.908 1.00 96.94 210 ARG A N 1
ATOM 1579 C CA . ARG A 1 210 ? -8.196 -5.601 25.646 1.00 96.94 210 ARG A CA 1
ATOM 1580 C C . ARG A 1 210 ? -8.953 -5.955 26.927 1.00 96.94 210 ARG A C 1
ATOM 1582 O O . ARG A 1 210 ? -8.851 -7.081 27.396 1.00 96.94 210 ARG A O 1
ATOM 1589 N N . ALA A 1 211 ? -9.658 -4.995 27.522 1.00 96.81 211 ALA A N 1
ATOM 1590 C CA . ALA A 1 211 ? -10.447 -5.225 28.727 1.00 96.81 211 ALA A CA 1
ATOM 1591 C C . ALA A 1 211 ? -11.853 -5.770 28.428 1.00 96.81 211 ALA A C 1
ATOM 1593 O O . ALA A 1 211 ? -12.462 -6.376 29.306 1.00 96.81 211 ALA A O 1
ATOM 1594 N N . LEU A 1 212 ? -12.388 -5.513 27.229 1.00 95.50 212 LEU A N 1
ATOM 1595 C CA . LEU A 1 212 ? -13.770 -5.834 26.865 1.00 95.50 212 LEU A CA 1
ATOM 1596 C C . LEU A 1 212 ? -13.908 -7.062 25.964 1.00 95.50 212 LEU A C 1
ATOM 1598 O O . LEU A 1 212 ? -14.942 -7.720 26.028 1.00 95.50 212 LEU A O 1
ATOM 1602 N N . LEU A 1 213 ? -12.911 -7.333 25.124 1.00 95.75 213 LEU A N 1
ATOM 1603 C CA . LEU A 1 213 ? -12.962 -8.349 24.078 1.00 95.75 213 LEU A CA 1
ATOM 1604 C C . LEU A 1 213 ? -12.023 -9.514 24.384 1.00 95.75 213 LEU A C 1
ATOM 1606 O O . LEU A 1 213 ? -10.993 -9.347 25.043 1.00 95.75 213 LEU A O 1
ATOM 1610 N N . THR A 1 214 ? -12.365 -10.697 23.877 1.00 94.88 214 THR A N 1
ATOM 1611 C CA . THR A 1 214 ? -11.439 -11.835 23.879 1.00 94.88 214 THR A CA 1
ATOM 1612 C C . THR A 1 214 ? -10.267 -11.584 22.929 1.00 94.88 214 THR A C 1
ATOM 1614 O O . THR A 1 214 ? -10.322 -10.711 22.064 1.00 94.88 214 THR A O 1
ATOM 1617 N N . GLU A 1 215 ? -9.194 -12.367 23.063 1.00 90.75 215 GLU A N 1
ATOM 1618 C CA . GLU A 1 215 ? -7.991 -12.220 22.232 1.00 90.75 215 GLU A CA 1
ATOM 1619 C C . GLU A 1 215 ? -8.306 -12.274 20.726 1.00 90.75 215 GLU A C 1
ATOM 1621 O O . GLU A 1 215 ? -7.869 -11.398 19.984 1.00 90.75 215 GLU A O 1
ATOM 1626 N N . GLY A 1 216 ? -9.136 -13.230 20.292 1.00 91.81 216 GLY A N 1
ATOM 1627 C CA . GLY A 1 216 ? -9.514 -13.375 18.882 1.00 91.81 216 GLY A CA 1
ATOM 1628 C C . GLY A 1 216 ? -10.431 -12.262 18.363 1.00 91.81 216 GLY A C 1
ATOM 1629 O O . GLY A 1 216 ? -10.292 -11.837 17.222 1.00 91.81 216 GLY A O 1
ATOM 1630 N N . GLU A 1 217 ? -11.344 -11.748 19.191 1.00 92.00 217 GLU A N 1
ATOM 1631 C CA . GLU A 1 217 ? -12.215 -10.620 18.813 1.00 92.00 217 GLU A CA 1
ATOM 1632 C C . GLU A 1 217 ? -11.438 -9.297 18.741 1.00 92.00 217 GLU A C 1
ATOM 1634 O O . GLU A 1 217 ? -11.773 -8.409 17.957 1.00 92.00 217 GLU A O 1
ATOM 1639 N N . ALA A 1 218 ? -10.397 -9.158 19.564 1.00 94.12 218 ALA A N 1
ATOM 1640 C CA . ALA A 1 218 ? -9.603 -7.944 19.674 1.00 94.12 218 ALA A CA 1
ATOM 1641 C C . ALA A 1 218 ? -8.478 -7.841 18.631 1.00 94.12 218 ALA A C 1
ATOM 1643 O O . ALA A 1 218 ? -8.030 -6.729 18.352 1.00 94.12 218 ALA A O 1
ATOM 1644 N N . GLU A 1 219 ? -8.004 -8.963 18.078 1.00 95.25 219 GLU A N 1
ATOM 1645 C CA . GLU A 1 219 ? -6.784 -9.041 17.261 1.00 95.25 219 GLU A CA 1
ATOM 1646 C C . GLU A 1 219 ? -6.757 -8.007 16.124 1.00 95.25 219 GLU A C 1
ATOM 1648 O O . GLU A 1 219 ? -5.829 -7.200 16.038 1.00 95.25 219 GLU A O 1
ATOM 1653 N N . ALA A 1 220 ? -7.810 -7.971 15.301 1.00 94.31 220 ALA A N 1
ATOM 1654 C CA . ALA A 1 220 ? -7.893 -7.062 14.160 1.00 94.31 220 ALA A CA 1
ATOM 1655 C C . ALA A 1 220 ? -7.950 -5.586 14.586 1.00 94.31 220 ALA A C 1
ATOM 1657 O O . ALA A 1 220 ? -7.228 -4.757 14.034 1.00 94.31 220 ALA A O 1
ATOM 1658 N N . LEU A 1 221 ? -8.758 -5.250 15.600 1.00 96.44 221 LEU A N 1
ATOM 1659 C CA . LEU A 1 221 ? -8.840 -3.883 16.127 1.00 96.44 221 LEU A CA 1
ATOM 1660 C C . LEU A 1 221 ? -7.505 -3.420 16.711 1.00 96.44 221 LEU A C 1
ATOM 1662 O O . LEU A 1 221 ? -7.114 -2.271 16.513 1.00 96.44 221 LEU A O 1
ATOM 1666 N N . ILE A 1 222 ? -6.805 -4.304 17.427 1.00 97.62 222 ILE A N 1
ATOM 1667 C CA . ILE A 1 222 ? -5.502 -3.996 18.014 1.00 97.62 222 ILE A CA 1
ATOM 1668 C C . ILE A 1 222 ? -4.472 -3.744 16.915 1.00 97.62 222 ILE A C 1
ATOM 1670 O O . ILE A 1 222 ? -3.759 -2.743 16.983 1.00 97.62 222 ILE A O 1
ATOM 1674 N N . ALA A 1 223 ? -4.407 -4.616 15.906 1.00 97.00 223 ALA A N 1
ATOM 1675 C CA . ALA A 1 223 ? -3.489 -4.458 14.783 1.00 97.00 223 ALA A CA 1
ATOM 1676 C C . ALA A 1 223 ? -3.759 -3.153 14.015 1.00 97.00 223 ALA A C 1
ATOM 1678 O O . ALA A 1 223 ? -2.842 -2.363 13.798 1.00 97.00 223 ALA A O 1
ATOM 1679 N N . ASN A 1 224 ? -5.022 -2.878 13.680 1.00 97.31 224 ASN A N 1
ATOM 1680 C CA . ASN A 1 224 ? -5.415 -1.695 12.912 1.00 97.31 224 ASN A CA 1
ATOM 1681 C C . ASN A 1 224 ? -5.192 -0.389 13.692 1.00 97.31 224 ASN A C 1
ATOM 1683 O O . ASN A 1 224 ? -4.743 0.602 13.123 1.00 97.31 224 ASN A O 1
ATOM 1687 N N . ALA A 1 225 ? -5.451 -0.379 15.003 1.00 97.81 225 ALA A N 1
ATOM 1688 C CA . ALA A 1 225 ? -5.141 0.773 15.846 1.00 97.81 225 ALA A CA 1
ATOM 1689 C C . ALA A 1 225 ? -3.632 0.976 16.026 1.00 97.81 225 ALA A C 1
ATOM 1691 O O . ALA A 1 225 ? -3.193 2.119 16.117 1.00 97.81 225 ALA A O 1
ATOM 1692 N N . GLY A 1 226 ? -2.839 -0.101 16.024 1.00 97.69 226 GLY A N 1
ATOM 1693 C CA . GLY A 1 226 ? -1.379 -0.019 15.976 1.00 97.69 226 GLY A CA 1
ATOM 1694 C C . GLY A 1 226 ? -0.882 0.700 14.721 1.00 97.69 226 GLY A C 1
ATOM 1695 O O . GLY A 1 226 ? -0.111 1.646 14.838 1.00 97.69 226 GLY A O 1
ATOM 1696 N N . LEU A 1 227 ? -1.401 0.335 13.545 1.00 96.69 227 LEU A N 1
ATOM 1697 C CA . LEU A 1 227 ? -1.068 1.004 12.279 1.00 96.69 227 LEU A CA 1
ATOM 1698 C C . LEU A 1 227 ? -1.416 2.500 12.300 1.00 96.69 227 LEU A C 1
ATOM 1700 O O . LEU A 1 227 ? -0.629 3.324 11.837 1.00 96.69 227 LEU A O 1
ATOM 1704 N N . ALA A 1 228 ? -2.561 2.863 12.886 1.00 97.62 228 ALA A N 1
ATOM 1705 C CA . ALA A 1 228 ? -2.972 4.260 12.986 1.00 97.62 228 ALA A CA 1
ATOM 1706 C C . ALA A 1 228 ? -2.049 5.069 13.912 1.00 97.62 228 ALA A C 1
ATOM 1708 O O . ALA A 1 228 ? -1.780 6.234 13.633 1.00 97.62 228 ALA A O 1
ATOM 1709 N N . ILE A 1 229 ? -1.547 4.457 14.992 1.00 97.81 229 ILE A N 1
ATOM 1710 C CA . ILE A 1 229 ? -0.545 5.071 15.875 1.00 97.81 229 ILE A CA 1
ATOM 1711 C C . ILE A 1 229 ? 0.781 5.253 15.129 1.00 97.81 229 ILE A C 1
ATOM 1713 O O . ILE A 1 229 ? 1.317 6.355 15.131 1.00 97.81 229 ILE A O 1
ATOM 1717 N N . GLU A 1 230 ? 1.271 4.219 14.442 1.00 95.81 230 GLU A N 1
ATOM 1718 C CA . GLU A 1 230 ? 2.510 4.299 13.654 1.00 95.81 230 GLU A CA 1
ATOM 1719 C C . GLU A 1 230 ? 2.441 5.384 12.568 1.00 95.81 230 GLU A C 1
ATOM 1721 O O . GLU A 1 230 ? 3.438 6.040 12.277 1.00 95.81 230 GLU A O 1
ATOM 1726 N N . GLU A 1 231 ? 1.266 5.591 11.968 1.00 95.69 231 GLU A N 1
ATOM 1727 C CA . GLU A 1 231 ? 1.045 6.649 10.981 1.00 95.69 231 GLU A CA 1
ATOM 1728 C C . GLU A 1 231 ? 1.076 8.053 11.596 1.00 95.69 231 GLU A C 1
ATOM 1730 O O . GLU A 1 231 ? 1.607 8.967 10.975 1.00 95.69 231 GLU A O 1
ATOM 1735 N N . LEU A 1 232 ? 0.529 8.232 12.804 1.00 95.75 232 LEU A N 1
ATOM 1736 C CA . LEU A 1 232 ? 0.573 9.507 13.536 1.00 95.75 232 LEU A CA 1
ATOM 1737 C C . LEU A 1 232 ? 1.988 9.874 14.002 1.00 95.75 232 LEU A C 1
ATOM 1739 O O . LEU A 1 232 ? 2.270 11.041 14.253 1.00 95.75 232 LEU A O 1
ATOM 1743 N N . GLU A 1 233 ? 2.862 8.884 14.171 1.00 93.25 233 GLU A N 1
ATOM 1744 C CA . GLU A 1 233 ? 4.229 9.070 14.668 1.00 93.25 233 GLU A CA 1
ATOM 1745 C C . GLU A 1 233 ? 5.274 9.252 13.552 1.00 93.25 233 GLU A C 1
ATOM 1747 O O . GLU A 1 233 ? 6.451 9.469 13.859 1.00 93.25 233 GLU A O 1
ATOM 1752 N N . ARG A 1 234 ? 4.873 9.154 12.277 1.00 86.06 234 ARG A N 1
ATOM 1753 C CA . ARG A 1 234 ? 5.771 9.268 11.118 1.00 86.06 234 ARG A CA 1
ATOM 1754 C C . ARG A 1 234 ? 6.095 10.716 10.752 1.00 86.06 234 ARG A C 1
ATOM 1756 O O . ARG A 1 234 ? 7.288 10.968 10.465 1.00 86.06 234 ARG A O 1
#

Sequence (234 aa):
QSNWPVMRDLLGTPGLAPSPEDIEAAYAHFREVLAIRKSTPLFRLPTGEEIKDRLRFYNTGPGQIPGLIVLSVEDADGGIDRAHKLLVVALNASDETAGFTVAELGGRNLVLHPRQIASSDPVVRTASVSPSGAFSIPARTAAVFWAFRPAMEQIWLLIQDVDALEAAGVVNGGQANALRAKLQAALQQAERGNDHAAANQLGAFLHQVRALLTEGEAEALIANAGLAIEELER

Secondary structure (DSSP, 8-state):
-TTHHHHHHHHH-GGGSPPHHHHHHHHHHHHHHHHHHHH-GGGG-SSHHHHHHHEEE-S-STTPPTTEEEEEEE-SS-SS-SSEEEEEEEEE-SSSPEEEE-GGGTTS--EE-HHHHT-S-TTGGG-EE-TT-EEEE-TTEEEEEEEEPPHHHHHHHHHHHHHHHHHTTSS-HHHHHHHHHHHHHHHHHHTTT-HHHHHHHHHHHHHHHHHHS-HHHHHHHHHHHHHHHHHHT-

Foldseek 3Di:
DVCVVVVVVQVPDPVNDDDPVNVVLVVLVVVLVVVVCVVFCLNPPPDPVLCVVFKDWDQDDPPGDPQKTKMKGAQCPCPGPLWFGMKIKIFHAAQAKDKDADQVCAQLPKDWDVSQCVGPDVQQVPWDADNSRITIHGHRDITMITHTDALLSLLVVLLVLLVVCCVVVQDPPVLSVVLNVLSVQLNVCVVVLNLVSSLVSLVVSLVSLPVRHDPVSSVVSNVSSVSSNVNSVD

Radius of gyration: 23.09 Å; chains: 1; bounding box: 58×50×64 Å

pLDDT: mean 96.64, std 3.22, range [62.59, 98.88]